Protein AF-A0A3E2CPG0-F1 (afdb_monomer_lite)

pLDDT: mean 91.98, std 9.31, range [43.34, 98.94]

Sequence (334 aa):
YSYQLMQSFKGSLMKASKPLNKVQDGMVKSDKAAIFVTNWDTERGNSVLTYKDGRRYALANAFMLAWPYGTPNVYSGYKFDKNDDGAPGATETSVPEVTCGANSKWQCTQRWTSIRGMIGFYNAVQGAKVTNWQDDGDNNIAFSREKKGFLAINNSLDEKEVSYKTDLPDGEYCNVYAAGDCSKTVKVEKGEVRTKIGAREAVALHVNATKANPPAGSAADASDPQYGEEKPDAGMPEDPTTTIYFKPDEKFNGKKVYVHYGIGSSWTQAPGDEMQKACDSWYKKTIRTNDKVYEAVFNDGKGYWYHEGDNNNFKIPAHTDSYVAQDHKGSVGV

Structure (mmCIF, N/CA/C/O backbone):
data_AF-A0A3E2CPG0-F1
#
_entry.id   AF-A0A3E2CPG0-F1
#
loop_
_atom_site.group_PDB
_atom_site.id
_atom_site.type_symbol
_atom_site.label_atom_id
_atom_site.label_alt_id
_atom_site.label_comp_id
_atom_site.label_asym_id
_atom_site.label_entity_id
_atom_site.label_seq_id
_atom_site.pdbx_PDB_ins_code
_atom_site.Cartn_x
_atom_site.Cartn_y
_atom_site.Cartn_z
_atom_site.occupancy
_atom_site.B_iso_or_equiv
_atom_site.auth_seq_id
_atom_site.auth_comp_id
_atom_site.auth_asym_id
_atom_site.auth_atom_id
_atom_site.pdbx_PDB_model_num
ATOM 1 N N . TYR A 1 1 ? -12.267 4.941 -11.682 1.00 94.00 1 TYR A N 1
ATOM 2 C CA . TYR A 1 1 ? -11.649 4.512 -10.414 1.00 94.00 1 TYR A CA 1
ATOM 3 C C . TYR A 1 1 ? -10.429 3.627 -10.667 1.00 94.00 1 TYR A C 1
ATOM 5 O O . TYR A 1 1 ? -9.323 4.080 -10.419 1.00 94.00 1 TYR A O 1
ATOM 13 N N . SER A 1 2 ? -10.588 2.444 -11.265 1.00 95.94 2 SER A N 1
ATOM 14 C CA . SER A 1 2 ? -9.525 1.438 -11.478 1.00 95.94 2 SER A CA 1
ATOM 15 C C . SER A 1 2 ? -8.297 1.948 -12.240 1.00 95.94 2 SER A C 1
ATOM 17 O O . SER A 1 2 ? -7.173 1.747 -11.795 1.00 95.94 2 SER A O 1
ATOM 19 N N . TYR A 1 3 ? -8.503 2.697 -13.329 1.00 91.56 3 TYR A N 1
ATOM 20 C CA . TYR A 1 3 ? -7.411 3.343 -14.069 1.00 91.56 3 TYR A CA 1
ATOM 21 C C . TYR A 1 3 ? -6.586 4.296 -13.190 1.00 91.56 3 TYR A C 1
ATOM 23 O O . TYR A 1 3 ? -5.366 4.326 -13.284 1.00 91.56 3 TYR A O 1
ATOM 31 N N . GLN A 1 4 ? -7.238 5.052 -12.299 1.00 92.69 4 GLN A N 1
ATOM 32 C CA . GLN A 1 4 ? -6.540 5.964 -11.389 1.00 92.69 4 GLN A CA 1
ATOM 33 C C . GLN A 1 4 ? -5.724 5.188 -10.353 1.00 92.69 4 GLN A C 1
ATOM 35 O O . GLN A 1 4 ? -4.578 5.543 -10.113 1.00 92.69 4 GLN A O 1
ATOM 40 N N . LEU A 1 5 ? -6.258 4.082 -9.817 1.00 96.06 5 LEU A N 1
ATOM 41 C CA . LEU A 1 5 ? -5.469 3.195 -8.957 1.00 96.06 5 LEU A CA 1
ATOM 42 C C . LEU A 1 5 ? -4.240 2.654 -9.692 1.00 96.06 5 LEU A C 1
ATOM 44 O O . LEU A 1 5 ? -3.145 2.687 -9.143 1.00 96.06 5 LEU A O 1
ATOM 48 N N . MET A 1 6 ? -4.390 2.212 -10.942 1.00 92.06 6 MET A N 1
ATOM 49 C CA . MET A 1 6 ? -3.245 1.770 -11.738 1.00 92.06 6 MET A CA 1
ATOM 50 C C . MET A 1 6 ? -2.188 2.867 -11.872 1.00 92.06 6 MET A C 1
ATOM 52 O O . MET A 1 6 ? -1.023 2.602 -11.602 1.00 92.06 6 MET A O 1
ATOM 56 N N . GLN A 1 7 ? -2.583 4.089 -12.232 1.00 88.31 7 GLN A N 1
ATOM 57 C CA . GLN A 1 7 ? -1.655 5.218 -12.354 1.00 88.31 7 GLN A CA 1
ATOM 58 C C . GLN A 1 7 ? -0.944 5.533 -11.028 1.00 88.31 7 GLN A C 1
ATOM 60 O O . GLN A 1 7 ? 0.263 5.750 -11.023 1.00 88.31 7 GLN A O 1
ATOM 65 N N . SER A 1 8 ? -1.662 5.518 -9.901 1.00 92.31 8 SER A N 1
ATOM 66 C CA . SER A 1 8 ? -1.073 5.775 -8.583 1.00 92.31 8 SER A CA 1
ATOM 67 C C . SER A 1 8 ? -0.083 4.687 -8.164 1.00 92.31 8 SER A C 1
ATOM 69 O O . SER A 1 8 ? 1.044 4.994 -7.793 1.00 92.31 8 SER A O 1
ATOM 71 N N . PHE A 1 9 ? -0.465 3.411 -8.247 1.00 93.19 9 PHE A N 1
ATOM 72 C CA . PHE A 1 9 ? 0.379 2.311 -7.767 1.00 93.19 9 PHE A CA 1
ATOM 73 C C . PHE A 1 9 ? 1.524 1.961 -8.731 1.00 93.19 9 PHE A C 1
ATOM 75 O O . PHE A 1 9 ? 2.561 1.479 -8.278 1.00 93.19 9 PHE A O 1
ATOM 82 N N . LYS A 1 10 ? 1.382 2.232 -10.039 1.00 86.62 10 LYS A N 1
ATOM 83 C CA . LYS A 1 10 ? 2.488 2.189 -11.020 1.00 86.62 10 LYS A CA 1
ATOM 84 C C . LYS A 1 10 ? 3.289 3.490 -11.097 1.00 86.62 10 LYS A C 1
ATOM 86 O O . LYS A 1 10 ? 4.162 3.602 -11.943 1.00 86.62 10 LYS A O 1
ATOM 91 N N . GLY A 1 11 ? 2.977 4.474 -10.267 1.00 84.19 11 GLY A N 1
ATOM 92 C CA . GLY A 1 11 ? 3.629 5.775 -10.257 1.00 84.19 11 GLY A CA 1
ATOM 93 C C . GLY A 1 11 ? 3.879 6.209 -8.822 1.00 84.19 11 GLY A C 1
ATOM 94 O O . GLY A 1 11 ? 4.594 5.563 -8.060 1.00 84.19 11 GLY A O 1
ATOM 95 N N . SER A 1 12 ? 3.236 7.306 -8.458 1.00 87.56 12 SER A N 1
ATOM 96 C CA . SER A 1 12 ? 3.254 7.840 -7.106 1.00 87.56 12 SER A CA 1
ATOM 97 C C . SER A 1 12 ? 1.836 7.888 -6.558 1.00 87.56 12 SER A C 1
ATOM 99 O O . SER A 1 12 ? 0.920 8.372 -7.237 1.00 87.56 12 SER A O 1
ATOM 101 N N . LEU A 1 13 ? 1.653 7.464 -5.305 1.00 91.81 13 LEU A N 1
ATOM 102 C CA . LEU A 1 13 ? 0.356 7.580 -4.635 1.00 91.81 13 LEU A CA 1
ATOM 103 C C . LEU A 1 13 ? -0.072 9.048 -4.482 1.00 91.81 13 LEU A C 1
ATOM 105 O O . LEU A 1 13 ? -1.271 9.331 -4.477 1.00 91.81 13 LEU A O 1
ATOM 109 N N . MET A 1 14 ? 0.881 9.984 -4.418 1.00 90.19 14 MET A N 1
ATOM 110 C CA . MET A 1 14 ? 0.602 11.406 -4.182 1.00 90.19 14 MET A CA 1
ATOM 111 C C . MET A 1 14 ? 0.898 12.331 -5.365 1.00 90.19 14 MET A C 1
ATOM 113 O O . MET A 1 14 ? 0.263 13.380 -5.462 1.00 90.19 14 MET A O 1
ATOM 117 N N . LYS A 1 15 ? 1.803 11.959 -6.281 1.00 76.81 15 LYS A N 1
ATOM 118 C CA . LYS A 1 15 ? 2.170 12.793 -7.447 1.00 76.81 15 LYS A CA 1
ATOM 119 C C . LYS A 1 15 ? 1.471 12.411 -8.750 1.00 76.81 15 LYS A C 1
ATOM 121 O O . LYS A 1 15 ? 1.659 13.090 -9.758 1.00 76.81 15 LYS A O 1
ATOM 126 N N . ALA A 1 16 ? 0.677 11.339 -8.768 1.00 73.25 16 ALA A N 1
ATOM 127 C CA . ALA A 1 16 ? -0.176 11.056 -9.917 1.00 73.25 16 ALA A CA 1
ATOM 128 C C . ALA A 1 16 ? -1.079 12.264 -10.230 1.00 73.25 16 ALA A C 1
ATOM 130 O O . ALA A 1 16 ? -1.373 13.078 -9.354 1.00 73.25 16 ALA A O 1
ATOM 131 N N . SER A 1 17 ? -1.582 12.346 -11.471 1.00 72.38 17 SER A N 1
ATOM 132 C CA . SER A 1 17 ? -2.507 13.415 -11.909 1.00 72.38 17 SER A CA 1
ATOM 133 C C . SER A 1 17 ? -3.670 13.671 -10.937 1.00 72.38 17 SER A C 1
ATOM 135 O O . SER A 1 17 ? -4.220 14.772 -10.881 1.00 72.38 17 SER A O 1
ATOM 137 N N . LYS A 1 18 ? -4.022 12.653 -10.147 1.00 82.25 18 LYS A N 1
ATOM 138 C CA . LYS A 1 18 ? -4.909 12.732 -9.000 1.00 82.25 18 LYS A CA 1
ATOM 139 C C . LYS A 1 18 ? -4.261 11.995 -7.817 1.00 82.25 18 LYS A C 1
ATOM 141 O O . LYS A 1 18 ? -4.011 10.796 -7.948 1.00 82.25 18 LYS A O 1
ATOM 146 N N . PRO A 1 19 ? -4.006 12.665 -6.678 1.00 89.62 19 PRO A N 1
ATOM 147 C CA . PRO A 1 19 ? -3.487 11.994 -5.491 1.00 89.62 19 PRO A CA 1
ATOM 148 C C . PRO A 1 19 ? -4.516 10.998 -4.952 1.00 89.62 19 PRO A C 1
ATOM 150 O O . PRO A 1 19 ? -5.729 11.178 -5.111 1.00 89.62 19 PRO A O 1
ATOM 153 N N . LEU A 1 20 ? -4.038 9.947 -4.290 1.00 94.81 20 LEU A N 1
ATOM 154 C CA . LEU A 1 20 ? -4.861 8.800 -3.915 1.00 94.81 20 LEU A CA 1
ATOM 155 C C . LEU A 1 20 ? -6.007 9.171 -2.954 1.00 94.81 20 LEU A C 1
ATOM 157 O O . LEU A 1 20 ? -7.120 8.666 -3.097 1.00 94.81 20 LEU A O 1
ATOM 161 N N . ASN A 1 21 ? -5.796 10.128 -2.045 1.00 95.56 21 ASN A N 1
ATOM 162 C CA . ASN A 1 21 ? -6.848 10.650 -1.156 1.00 95.56 21 ASN A CA 1
ATOM 163 C C . ASN A 1 21 ? -7.949 11.456 -1.867 1.00 95.56 21 ASN A C 1
ATOM 165 O O . ASN A 1 21 ? -8.939 11.833 -1.242 1.00 95.56 21 ASN A O 1
ATOM 169 N N . LYS A 1 22 ? -7.791 11.714 -3.166 1.00 94.75 22 LYS A N 1
ATOM 170 C CA . LYS A 1 22 ? -8.770 12.375 -4.033 1.00 94.75 22 LYS A CA 1
ATOM 171 C C . LYS A 1 22 ? -9.257 11.467 -5.153 1.00 94.75 22 LYS A C 1
ATOM 173 O O . LYS A 1 22 ? -9.901 11.948 -6.080 1.00 94.75 22 LYS A O 1
ATOM 178 N N . VAL A 1 23 ? -8.985 10.157 -5.090 1.00 94.25 23 VAL A N 1
ATOM 179 C CA . VAL A 1 23 ? -9.258 9.196 -6.176 1.00 94.25 23 VAL A CA 1
ATOM 180 C C . VAL A 1 23 ? -10.689 9.274 -6.725 1.00 94.25 23 VAL A C 1
ATOM 182 O O . VAL A 1 23 ? -10.896 9.043 -7.913 1.00 94.25 23 VAL A O 1
ATOM 185 N N . GLN A 1 24 ? -11.665 9.635 -5.888 1.00 93.94 24 GLN A N 1
ATOM 186 C CA . GLN A 1 24 ? -13.093 9.695 -6.216 1.00 93.94 24 GLN A CA 1
ATOM 187 C C . GLN A 1 24 ? -13.576 11.048 -6.763 1.00 93.94 24 GLN A C 1
ATOM 189 O O . GLN A 1 24 ? -14.740 11.168 -7.144 1.00 93.94 24 GLN A O 1
ATOM 194 N N . ASP A 1 25 ? -12.726 12.076 -6.800 1.00 93.69 25 ASP A N 1
ATOM 195 C CA . ASP A 1 25 ? -13.135 13.416 -7.222 1.00 93.69 25 ASP A CA 1
ATOM 196 C C . ASP A 1 25 ? -13.656 13.392 -8.663 1.00 93.69 25 ASP A C 1
ATOM 198 O O . ASP A 1 25 ? -13.017 12.835 -9.562 1.00 93.69 25 ASP A O 1
ATOM 202 N N . GLY A 1 26 ? -14.824 13.992 -8.891 1.00 93.38 26 GLY A N 1
ATOM 203 C CA . GLY A 1 26 ? -15.489 13.996 -10.198 1.00 93.38 26 GLY A CA 1
ATOM 204 C C . GLY A 1 26 ? -16.130 12.662 -10.600 1.00 93.38 26 GLY A C 1
ATOM 205 O O . GLY A 1 26 ? -16.567 12.529 -11.740 1.00 93.38 26 GLY A O 1
ATOM 206 N N . MET A 1 27 ? -16.191 11.673 -9.703 1.00 94.75 27 MET A N 1
ATOM 207 C CA . MET A 1 27 ? -16.927 10.427 -9.930 1.00 94.75 27 MET A CA 1
ATOM 208 C C . MET A 1 27 ? -18.369 10.523 -9.412 1.00 94.75 27 MET A C 1
ATOM 210 O O . MET A 1 27 ? -18.754 11.473 -8.728 1.00 94.75 27 MET A O 1
ATOM 214 N N . VAL A 1 28 ? -19.188 9.522 -9.747 1.00 97.25 28 VAL A N 1
ATOM 215 C CA . VAL A 1 28 ? -20.559 9.410 -9.231 1.00 97.25 28 VAL A CA 1
ATOM 216 C C . VAL A 1 28 ? -20.571 9.310 -7.702 1.00 97.25 28 VAL A C 1
ATOM 218 O O . VAL A 1 28 ? -19.577 8.924 -7.079 1.00 97.25 28 VAL A O 1
ATOM 221 N N . LYS A 1 29 ? -21.713 9.648 -7.093 1.00 97.50 29 LYS A N 1
ATOM 222 C CA . LYS A 1 29 ? -21.896 9.552 -5.639 1.00 97.50 29 LYS A CA 1
ATOM 223 C C . LYS A 1 29 ? -21.606 8.132 -5.142 1.00 97.50 29 LYS A C 1
ATOM 225 O O . LYS A 1 29 ? -21.887 7.158 -5.835 1.00 97.50 29 LYS A O 1
ATOM 230 N N . SER A 1 30 ? -21.053 8.046 -3.933 1.00 96.62 30 SER A N 1
ATOM 231 C CA . SER A 1 30 ? -20.583 6.795 -3.324 1.00 96.62 30 SER A CA 1
ATOM 232 C C . SER A 1 30 ? -21.664 5.705 -3.281 1.00 96.62 30 SER A C 1
ATOM 234 O O . SER A 1 30 ? -21.411 4.573 -3.665 1.00 96.62 30 SER A O 1
ATOM 236 N N . ASP A 1 31 ? -22.899 6.062 -2.930 1.00 96.75 31 ASP A N 1
ATOM 237 C CA . ASP A 1 31 ? -24.068 5.169 -2.871 1.00 96.75 31 ASP A CA 1
ATOM 238 C C . ASP A 1 31 ? -24.522 4.618 -4.237 1.00 96.75 31 ASP A C 1
ATOM 240 O O . ASP A 1 31 ? -25.378 3.740 -4.301 1.00 96.75 31 ASP A O 1
ATOM 244 N N . LYS A 1 32 ? -23.952 5.129 -5.333 1.00 97.75 32 LYS A N 1
ATOM 245 C CA . LYS A 1 32 ? -24.219 4.701 -6.714 1.00 97.75 32 LYS A CA 1
ATOM 246 C C . LYS A 1 32 ? -22.987 4.122 -7.409 1.00 97.75 32 LYS A C 1
ATOM 248 O O . LYS A 1 32 ? -23.053 3.816 -8.598 1.00 97.75 32 LYS A O 1
ATOM 253 N N . ALA A 1 33 ? -21.856 4.028 -6.714 1.00 97.69 33 ALA A N 1
ATOM 254 C CA . ALA A 1 33 ? -20.599 3.578 -7.291 1.00 97.69 33 ALA A CA 1
ATOM 255 C C . ALA A 1 33 ? -20.362 2.098 -6.974 1.00 97.69 33 ALA A C 1
ATOM 257 O O . ALA A 1 33 ? -20.272 1.724 -5.811 1.00 97.69 33 ALA A O 1
ATOM 258 N N . ALA A 1 34 ? -20.172 1.271 -8.001 1.00 97.38 34 ALA A N 1
ATOM 259 C CA . ALA A 1 34 ? -19.529 -0.033 -7.865 1.00 97.38 34 ALA A CA 1
ATOM 260 C C . ALA A 1 34 ? -18.066 0.119 -8.290 1.00 97.38 34 ALA A C 1
ATOM 262 O O . ALA A 1 34 ? -17.786 0.573 -9.402 1.00 97.38 34 ALA A O 1
ATOM 263 N N . ILE A 1 35 ? -17.133 -0.206 -7.399 1.00 98.00 35 ILE A N 1
ATOM 264 C CA . ILE A 1 35 ? -15.700 -0.024 -7.645 1.00 98.00 35 ILE A CA 1
ATOM 265 C C . ILE A 1 35 ? -14.972 -1.359 -7.651 1.00 98.00 35 ILE A C 1
ATOM 267 O O . ILE A 1 35 ? -15.416 -2.328 -7.041 1.00 98.00 35 ILE A O 1
ATOM 271 N N . PHE A 1 36 ? -13.858 -1.402 -8.368 1.00 98.12 36 PHE A N 1
ATOM 272 C CA . PHE A 1 36 ? -13.011 -2.577 -8.513 1.00 98.12 36 PHE A CA 1
ATOM 273 C C . PHE A 1 36 ? -11.584 -2.138 -8.847 1.00 98.12 36 PHE A C 1
ATOM 275 O O . PHE A 1 36 ? -11.378 -1.063 -9.422 1.00 98.12 36 PHE A O 1
ATOM 282 N N . VAL A 1 37 ? -10.596 -2.972 -8.528 1.00 98.19 37 VAL A N 1
ATOM 283 C CA . VAL A 1 37 ? -9.227 -2.811 -9.050 1.00 98.19 37 VAL A CA 1
ATOM 284 C C . VAL A 1 37 ? -9.137 -3.372 -10.467 1.00 98.19 37 VAL A C 1
ATOM 286 O O . VAL A 1 37 ? -8.570 -2.729 -11.342 1.00 98.19 37 VAL A O 1
ATOM 289 N N . THR A 1 38 ? -9.758 -4.529 -10.691 1.00 96.75 38 THR A N 1
ATOM 290 C CA . THR A 1 38 ? -9.859 -5.220 -11.981 1.00 96.75 38 THR A CA 1
ATOM 291 C C . THR A 1 38 ? -11.209 -5.931 -12.079 1.00 96.75 38 THR A C 1
ATOM 293 O O . THR A 1 38 ? -11.859 -6.147 -11.054 1.00 96.75 38 THR A O 1
ATOM 296 N N . ASN A 1 39 ? -11.647 -6.281 -13.286 1.00 95.00 39 ASN A N 1
ATOM 297 C CA . ASN A 1 39 ? -12.863 -7.065 -13.516 1.00 95.00 39 ASN A CA 1
ATOM 298 C C . ASN A 1 39 ? -12.716 -7.968 -14.754 1.00 95.00 39 ASN A C 1
ATOM 300 O O . ASN A 1 39 ? -11.693 -7.935 -15.438 1.00 95.00 39 ASN A O 1
ATOM 304 N N . TRP A 1 40 ? -13.764 -8.739 -15.056 1.00 91.69 40 TRP A N 1
ATOM 305 C CA . TRP A 1 40 ? -13.791 -9.689 -16.174 1.00 91.69 40 TRP A CA 1
ATOM 306 C C . TRP A 1 40 ? -13.533 -9.047 -17.548 1.00 91.69 40 TRP A C 1
ATOM 308 O O . TRP A 1 40 ? -12.950 -9.697 -18.409 1.00 91.69 40 TRP A O 1
ATOM 318 N N . ASP A 1 41 ? -13.900 -7.778 -17.746 1.00 90.44 41 ASP A N 1
ATOM 319 C CA . ASP A 1 41 ? -13.698 -7.065 -19.017 1.00 90.44 41 ASP A CA 1
ATOM 320 C C . ASP A 1 41 ? -12.295 -6.449 -19.147 1.00 90.44 41 ASP A C 1
ATOM 322 O O . ASP A 1 41 ? -11.788 -6.257 -20.251 1.00 90.44 41 ASP A O 1
ATOM 326 N N . THR A 1 42 ? -11.664 -6.088 -18.024 1.00 90.19 42 THR A N 1
ATOM 327 C CA . THR A 1 42 ? -10.437 -5.268 -18.017 1.00 90.19 42 THR A CA 1
ATOM 328 C C . THR A 1 42 ? -9.168 -6.048 -17.713 1.00 90.19 42 THR A C 1
ATOM 330 O O . THR A 1 42 ? -8.085 -5.591 -18.075 1.00 90.19 42 THR A O 1
ATOM 333 N N . GLU A 1 43 ? -9.274 -7.235 -17.114 1.00 91.00 43 GLU A N 1
ATOM 334 C CA . GLU A 1 43 ? -8.121 -8.046 -16.709 1.00 91.00 43 GLU A CA 1
ATOM 335 C C . GLU A 1 43 ? -7.200 -8.428 -17.885 1.00 91.00 43 GLU A C 1
ATOM 337 O O . GLU A 1 43 ? -5.995 -8.604 -17.710 1.00 91.00 43 GLU A O 1
ATOM 342 N N . ARG A 1 44 ? -7.753 -8.538 -19.097 1.00 86.00 44 ARG A N 1
ATOM 343 C CA . ARG A 1 44 ? -7.011 -8.848 -20.332 1.00 86.00 44 ARG A CA 1
ATOM 344 C C . ARG A 1 44 ? -6.337 -7.624 -20.970 1.00 86.00 44 ARG A C 1
ATOM 346 O O . ARG A 1 44 ? -5.555 -7.780 -21.907 1.00 86.00 44 ARG A O 1
ATOM 353 N N . GLY A 1 45 ? -6.671 -6.419 -20.510 1.00 82.62 45 GLY A N 1
ATOM 354 C CA . GLY A 1 45 ? -6.161 -5.158 -21.039 1.00 82.62 45 GLY A CA 1
ATOM 355 C C . GLY A 1 45 ? -4.904 -4.659 -20.323 1.00 82.62 45 GLY A C 1
ATOM 356 O O . GLY A 1 45 ? -4.282 -5.356 -19.530 1.00 82.62 45 GLY A O 1
ATOM 357 N N . ASN A 1 46 ? -4.538 -3.407 -20.600 1.00 78.88 46 ASN A N 1
ATOM 358 C CA . ASN A 1 46 ? -3.401 -2.707 -19.988 1.00 78.88 46 ASN A CA 1
ATOM 359 C C . ASN A 1 46 ? -3.817 -1.440 -19.214 1.00 78.88 46 ASN A C 1
ATOM 361 O O . ASN A 1 46 ? -2.971 -0.620 -18.867 1.00 78.88 46 ASN A O 1
ATOM 365 N N . SER A 1 47 ? -5.118 -1.255 -18.982 1.00 84.12 47 SER A N 1
ATOM 366 C CA . SER A 1 47 ? -5.705 -0.033 -18.418 1.00 84.12 47 SER A CA 1
ATOM 367 C C . SER A 1 47 ? -6.008 -0.121 -16.918 1.00 84.12 47 SER A C 1
ATOM 369 O O . SER A 1 47 ? -6.484 0.849 -16.324 1.00 84.12 47 SER A O 1
ATOM 371 N N . VAL A 1 48 ? -5.745 -1.270 -16.295 1.00 92.25 48 VAL A N 1
ATOM 372 C CA . VAL A 1 48 ? -5.958 -1.526 -14.867 1.00 92.25 48 VAL A CA 1
ATOM 373 C C . VAL A 1 48 ? -4.809 -2.355 -14.294 1.00 92.25 48 VAL A C 1
ATOM 375 O O . VAL A 1 48 ? -4.025 -2.941 -15.038 1.00 92.25 48 VAL A O 1
ATOM 378 N N . LEU A 1 49 ? -4.720 -2.420 -12.964 1.00 93.75 49 LEU A N 1
ATOM 379 C CA . LEU A 1 49 ? -3.885 -3.424 -12.303 1.00 93.75 49 LEU A CA 1
ATOM 380 C C . LEU A 1 49 ? -4.559 -4.790 -12.394 1.00 93.75 49 LEU A C 1
ATOM 382 O O . LEU A 1 49 ? -5.783 -4.895 -12.354 1.00 93.75 49 LEU A O 1
ATOM 386 N N . THR A 1 50 ? -3.752 -5.837 -12.439 1.00 93.12 50 THR A N 1
ATOM 387 C CA . THR A 1 50 ? -4.174 -7.238 -12.477 1.00 93.12 50 THR A CA 1
ATOM 388 C C . THR A 1 50 ? -3.314 -8.053 -11.518 1.00 93.12 50 THR A C 1
ATOM 390 O O . THR A 1 50 ? -2.296 -7.568 -11.023 1.00 93.12 50 THR A O 1
ATOM 393 N N . TYR A 1 51 ? -3.647 -9.327 -11.300 1.00 91.56 51 TYR A N 1
ATOM 394 C CA . TYR A 1 51 ? -2.803 -10.222 -10.499 1.00 91.56 51 TYR A CA 1
ATOM 395 C C . TYR A 1 51 ? -1.347 -10.314 -11.008 1.00 91.56 51 TYR A C 1
ATOM 397 O O . TYR A 1 51 ? -0.454 -10.669 -10.239 1.00 91.56 51 TYR A O 1
ATOM 405 N N . LYS A 1 52 ? -1.094 -9.985 -12.287 1.00 89.00 52 LYS A N 1
ATOM 406 C CA . LYS A 1 52 ? 0.249 -9.957 -12.889 1.00 89.00 52 LYS A CA 1
ATOM 407 C C . LYS A 1 52 ? 1.108 -8.793 -12.381 1.00 89.00 52 LYS A C 1
ATOM 409 O O . LYS A 1 52 ? 2.326 -8.868 -12.480 1.00 89.00 52 LYS A O 1
ATOM 414 N N . ASP A 1 53 ? 0.506 -7.757 -11.794 1.00 90.19 53 ASP A N 1
ATOM 415 C CA . ASP A 1 53 ? 1.219 -6.613 -11.205 1.00 90.19 53 ASP A CA 1
ATOM 416 C C . ASP A 1 53 ? 1.715 -6.880 -9.766 1.00 90.19 53 ASP A C 1
ATOM 418 O O . ASP A 1 53 ? 2.236 -5.978 -9.100 1.00 90.19 53 ASP A O 1
ATOM 422 N N . GLY A 1 54 ? 1.568 -8.117 -9.277 1.00 91.81 54 GLY A N 1
ATOM 423 C CA . GLY A 1 54 ? 2.152 -8.581 -8.021 1.00 91.81 54 GLY A CA 1
ATOM 424 C C . GLY A 1 54 ? 1.611 -7.842 -6.797 1.00 91.81 54 GLY A C 1
ATOM 425 O O . GLY A 1 54 ? 0.410 -7.583 -6.686 1.00 91.81 54 GLY A O 1
ATOM 426 N N . ARG A 1 55 ? 2.503 -7.476 -5.869 1.00 94.56 55 ARG A N 1
ATOM 427 C CA . ARG A 1 55 ? 2.129 -6.830 -4.601 1.00 94.56 55 ARG A CA 1
ATOM 428 C C . ARG A 1 55 ? 1.321 -5.549 -4.774 1.00 94.56 55 ARG A C 1
ATOM 430 O O . ARG A 1 55 ? 0.431 -5.284 -3.975 1.00 94.56 55 ARG A O 1
ATOM 437 N N . ARG A 1 56 ? 1.535 -4.787 -5.849 1.00 93.88 56 ARG A N 1
ATOM 438 C CA . ARG A 1 56 ? 0.751 -3.569 -6.124 1.00 93.88 56 ARG A CA 1
ATOM 439 C C . ARG A 1 56 ? -0.728 -3.850 -6.327 1.00 93.88 56 ARG A C 1
ATOM 441 O O . ARG A 1 56 ? -1.559 -3.058 -5.896 1.00 93.88 56 ARG A O 1
ATOM 448 N N . TYR A 1 57 ? -1.070 -4.983 -6.935 1.00 96.12 57 TYR A N 1
ATOM 449 C CA . TYR A 1 57 ? -2.463 -5.399 -7.055 1.00 96.12 57 TYR A CA 1
ATOM 450 C C . TYR A 1 57 ? -3.078 -5.699 -5.681 1.00 96.12 57 TYR A C 1
ATOM 452 O O . TYR A 1 57 ? -4.214 -5.297 -5.417 1.00 96.12 57 TYR A O 1
ATOM 460 N N . ALA A 1 58 ? -2.320 -6.322 -4.773 1.00 97.31 58 ALA A N 1
ATOM 461 C CA . ALA A 1 58 ? -2.755 -6.529 -3.393 1.00 97.31 58 ALA A CA 1
ATOM 462 C C . ALA A 1 58 ? -2.907 -5.203 -2.626 1.00 97.31 58 ALA A C 1
ATOM 464 O O . ALA A 1 58 ? -3.942 -4.986 -1.995 1.00 97.31 58 ALA A O 1
ATOM 465 N N . LEU A 1 59 ? -1.946 -4.280 -2.746 1.00 98.38 59 LEU A N 1
ATOM 466 C CA . LEU A 1 59 ? -2.013 -2.955 -2.119 1.00 98.38 59 LEU A CA 1
ATOM 467 C C . LEU A 1 59 ? -3.180 -2.110 -2.644 1.00 98.38 59 LEU A C 1
ATOM 469 O O . LEU A 1 59 ? -3.878 -1.467 -1.861 1.00 98.38 59 LEU A O 1
ATOM 473 N N . ALA A 1 60 ? -3.439 -2.138 -3.952 1.00 98.44 60 ALA A N 1
ATOM 474 C CA . ALA A 1 60 ? -4.566 -1.430 -4.549 1.00 98.44 60 ALA A CA 1
ATOM 475 C C . ALA A 1 60 ? -5.911 -1.972 -4.050 1.00 98.44 60 ALA A C 1
ATOM 477 O O . ALA A 1 60 ? -6.819 -1.191 -3.759 1.00 98.44 60 ALA A O 1
ATOM 478 N N . ASN A 1 61 ? -6.036 -3.296 -3.894 1.00 98.69 61 ASN A N 1
ATOM 479 C CA . ASN A 1 61 ? -7.229 -3.894 -3.295 1.00 98.69 61 ASN A CA 1
ATOM 480 C C . ASN A 1 61 ? -7.341 -3.556 -1.802 1.00 98.69 61 ASN A C 1
ATOM 482 O O . ASN A 1 61 ? -8.439 -3.257 -1.337 1.00 98.69 61 ASN A O 1
ATOM 486 N N . ALA A 1 62 ? -6.229 -3.536 -1.061 1.00 98.81 62 ALA A N 1
ATOM 487 C CA . ALA A 1 62 ? -6.221 -3.107 0.334 1.00 98.81 62 ALA A CA 1
ATOM 488 C C . ALA A 1 62 ? -6.702 -1.657 0.476 1.00 98.81 62 ALA A C 1
ATOM 490 O O . ALA A 1 62 ? -7.589 -1.378 1.281 1.00 98.81 62 ALA A O 1
ATOM 491 N N . PHE A 1 63 ? -6.201 -0.744 -0.361 1.00 98.81 63 PHE A N 1
ATOM 492 C CA . PHE A 1 63 ? -6.683 0.633 -0.390 1.00 98.81 63 PHE A CA 1
ATOM 493 C C . PHE A 1 63 ? -8.174 0.709 -0.743 1.00 98.81 63 PHE A C 1
ATOM 495 O O . PHE A 1 63 ? -8.929 1.364 -0.029 1.00 98.81 63 PHE A O 1
ATOM 502 N N . MET A 1 64 ? -8.621 0.002 -1.787 1.00 98.69 64 MET A N 1
ATOM 503 C CA . MET A 1 64 ? -10.033 -0.042 -2.185 1.00 98.69 64 MET A CA 1
ATOM 504 C C . MET A 1 64 ? -10.950 -0.502 -1.041 1.00 98.69 64 MET A C 1
ATOM 506 O O . MET A 1 64 ? -12.012 0.076 -0.835 1.00 98.69 64 MET A O 1
ATOM 510 N N . LEU A 1 65 ? -10.531 -1.514 -0.278 1.00 98.81 65 LEU A N 1
ATOM 511 C CA . LEU A 1 65 ? -11.273 -2.057 0.866 1.00 98.81 65 LEU A CA 1
ATOM 512 C C . LEU A 1 65 ? -11.176 -1.175 2.123 1.00 98.81 65 LEU A C 1
ATOM 514 O O . LEU A 1 65 ? -12.004 -1.282 3.024 1.00 98.81 65 LEU A O 1
ATOM 518 N N . ALA A 1 66 ? -10.193 -0.283 2.212 1.00 98.62 66 ALA A N 1
ATOM 519 C CA . ALA A 1 66 ? -10.052 0.634 3.338 1.00 98.62 66 ALA A CA 1
ATOM 520 C C . ALA A 1 66 ? -10.628 2.027 3.078 1.00 98.62 66 ALA A C 1
ATOM 522 O O . ALA A 1 66 ? -10.919 2.746 4.037 1.00 98.62 66 ALA A O 1
ATOM 523 N N . TRP A 1 67 ? -10.794 2.431 1.821 1.00 98.31 67 TRP A N 1
ATOM 524 C CA . TRP A 1 67 ? -11.267 3.760 1.452 1.00 98.31 67 TRP A CA 1
ATOM 525 C C . TRP A 1 67 ? -12.808 3.824 1.439 1.00 98.31 67 TRP A C 1
ATOM 527 O O . TRP A 1 67 ? -13.446 2.945 0.863 1.00 98.31 67 TRP A O 1
ATOM 537 N N . PRO A 1 68 ? -13.455 4.829 2.067 1.00 97.44 68 PRO A N 1
ATOM 538 C CA . PRO A 1 68 ? -14.915 4.887 2.203 1.00 97.44 68 PRO A CA 1
ATOM 539 C C . PRO A 1 68 ? -15.608 5.408 0.931 1.00 97.44 68 PRO A C 1
ATOM 541 O O . PRO A 1 68 ? -16.273 6.446 0.951 1.00 97.44 68 PRO A O 1
ATOM 544 N N . TYR A 1 69 ? -15.461 4.692 -0.181 1.00 97.88 69 TYR A N 1
ATOM 545 C CA . TYR A 1 69 ? -16.081 5.039 -1.458 1.00 97.88 69 TYR A CA 1
ATOM 546 C C . TYR A 1 69 ? -16.655 3.810 -2.147 1.00 97.88 69 TYR A C 1
ATOM 548 O O . TYR A 1 69 ? -15.963 2.810 -2.277 1.00 97.88 69 TYR A O 1
ATOM 556 N N . GLY A 1 70 ? -17.887 3.915 -2.639 1.00 97.50 70 GLY A N 1
ATOM 557 C CA . GLY A 1 70 ? -18.528 2.875 -3.429 1.00 97.50 70 GLY A CA 1
ATOM 558 C C . GLY A 1 70 ? -18.748 1.550 -2.704 1.00 97.50 70 GLY A C 1
ATOM 559 O O . GLY A 1 70 ? -18.446 1.362 -1.524 1.00 97.50 70 GLY A O 1
ATOM 560 N N . THR A 1 71 ? -19.283 0.604 -3.463 1.00 97.81 71 THR A N 1
ATOM 561 C CA . THR A 1 71 ? -19.358 -0.810 -3.115 1.00 97.81 71 THR A CA 1
ATOM 562 C C . THR A 1 71 ? -18.192 -1.535 -3.796 1.00 97.81 71 THR A C 1
ATOM 564 O O . THR A 1 71 ? -18.156 -1.586 -5.032 1.00 97.81 71 THR A O 1
ATOM 567 N N . PRO A 1 72 ? -17.213 -2.058 -3.035 1.00 97.62 72 PRO A N 1
ATOM 568 C CA . PRO A 1 72 ? -16.049 -2.721 -3.604 1.00 97.62 72 PRO A CA 1
ATOM 569 C C . PRO A 1 72 ? -16.391 -4.109 -4.148 1.00 97.62 72 PRO A C 1
ATOM 571 O O . PRO A 1 72 ? -17.129 -4.872 -3.530 1.00 97.62 72 PRO A O 1
ATOM 574 N N . ASN A 1 73 ? -15.791 -4.449 -5.285 1.00 97.69 73 ASN A N 1
ATOM 575 C CA . ASN A 1 73 ? -15.835 -5.769 -5.899 1.00 97.69 73 ASN A CA 1
ATOM 576 C C . ASN A 1 73 ? -14.409 -6.311 -5.989 1.00 97.69 73 ASN A C 1
ATOM 578 O O . ASN A 1 73 ? -13.574 -5.782 -6.727 1.00 97.69 73 ASN A O 1
ATOM 582 N N . VAL A 1 74 ? -14.135 -7.370 -5.227 1.00 97.56 74 VAL A N 1
ATOM 583 C CA . VAL A 1 74 ? -12.892 -8.137 -5.338 1.00 97.56 74 VAL A CA 1
ATOM 584 C C . VAL A 1 74 ? -13.089 -9.169 -6.436 1.00 97.56 74 VAL A C 1
ATOM 586 O O . VAL A 1 74 ? -13.860 -10.116 -6.279 1.00 97.56 74 VAL A O 1
ATOM 589 N N . TYR A 1 75 ? -12.405 -8.978 -7.556 1.00 96.50 75 TYR A N 1
ATOM 590 C CA . TYR A 1 75 ? -12.453 -9.921 -8.661 1.00 96.50 75 TYR A CA 1
ATOM 591 C C . TYR A 1 75 ? -11.474 -11.073 -8.430 1.00 96.50 75 TYR A C 1
ATOM 593 O O . TYR A 1 75 ? -10.323 -10.861 -8.047 1.00 96.50 75 TYR A O 1
ATOM 601 N N . SER A 1 76 ? -11.943 -12.294 -8.681 1.00 93.44 76 SER A N 1
ATOM 602 C CA . SER A 1 76 ? -11.122 -13.499 -8.684 1.00 93.44 76 SER A CA 1
ATOM 603 C C . SER A 1 76 ? -11.384 -14.278 -9.960 1.00 93.44 76 SER A C 1
ATOM 605 O O . SER A 1 76 ? -12.405 -14.955 -10.081 1.00 93.44 76 SER A O 1
ATOM 607 N N . GLY A 1 77 ? -10.436 -14.204 -10.886 1.00 92.88 77 GLY A N 1
ATOM 608 C CA . GLY A 1 77 ? -10.460 -14.961 -12.128 1.00 92.88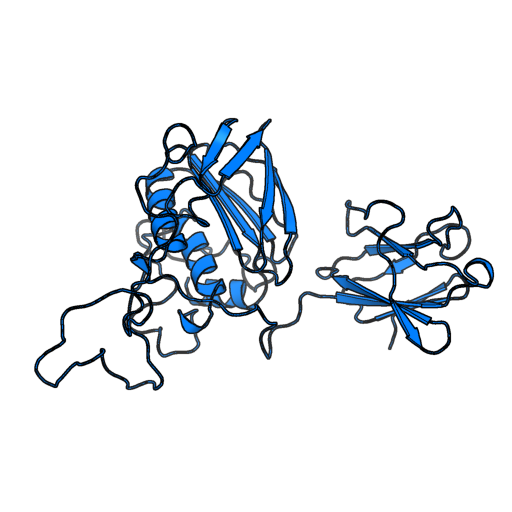 77 GLY A CA 1
ATOM 609 C C . GLY A 1 77 ? -9.557 -16.190 -12.082 1.00 92.88 77 GLY A C 1
ATOM 610 O O . GLY A 1 77 ? -9.384 -16.868 -11.062 1.00 92.88 77 GLY A O 1
ATOM 611 N N . TYR A 1 78 ? -8.936 -16.454 -13.222 1.00 93.50 78 TYR A N 1
ATOM 612 C CA . TYR A 1 78 ? -7.953 -17.507 -13.428 1.00 93.50 78 TYR A CA 1
ATOM 613 C C . TYR A 1 78 ? -6.709 -16.941 -14.109 1.00 93.50 78 TYR A C 1
ATOM 615 O O . TYR A 1 78 ? -6.729 -15.856 -14.683 1.00 93.50 78 TYR A O 1
ATOM 623 N N . LYS A 1 79 ? -5.595 -17.650 -13.979 1.00 91.00 79 LYS A N 1
ATOM 624 C CA . LYS A 1 79 ? -4.318 -17.302 -14.589 1.00 91.00 79 LYS A CA 1
ATOM 625 C C . LYS A 1 79 ? -4.363 -17.659 -16.074 1.00 91.00 79 LYS A C 1
ATOM 627 O O . LYS A 1 79 ? -4.853 -18.727 -16.431 1.00 91.00 79 LYS A O 1
ATOM 632 N N . PHE A 1 80 ? -3.830 -16.774 -16.904 1.00 90.56 80 PHE A N 1
ATOM 633 C CA . PHE A 1 80 ? -3.772 -16.917 -18.356 1.00 90.56 80 PHE A CA 1
ATOM 634 C C . PHE A 1 80 ? -2.440 -16.397 -18.897 1.00 90.56 80 PHE A C 1
ATOM 636 O O . PHE A 1 80 ? -1.882 -15.423 -18.371 1.00 90.56 80 PHE A O 1
ATOM 643 N N . ASP A 1 81 ? -1.979 -16.999 -19.989 1.00 86.75 81 ASP A N 1
ATOM 644 C CA . ASP A 1 81 ? -0.762 -16.597 -20.691 1.00 86.75 81 ASP A CA 1
ATOM 645 C C . ASP A 1 81 ? -1.109 -15.718 -21.896 1.00 86.75 81 ASP A C 1
ATOM 647 O O . ASP A 1 81 ? -0.503 -14.662 -22.093 1.00 86.75 81 ASP A O 1
ATOM 651 N N . LYS A 1 82 ? -2.138 -16.107 -22.659 1.00 85.44 82 LYS A N 1
ATOM 652 C CA . LYS A 1 82 ? -2.632 -15.393 -23.842 1.00 85.44 82 LYS A CA 1
ATOM 653 C C . LYS A 1 82 ? -3.975 -14.727 -23.577 1.00 85.44 82 LYS A C 1
ATOM 655 O O . LYS A 1 82 ? -4.703 -15.087 -22.656 1.00 85.44 82 LYS A O 1
ATOM 660 N N . ASN A 1 83 ? -4.304 -13.748 -24.418 1.00 84.31 83 ASN A N 1
ATOM 661 C CA . ASN A 1 83 ? -5.549 -12.995 -24.289 1.00 84.31 83 ASN A CA 1
ATOM 662 C C . ASN A 1 83 ? -6.788 -13.909 -24.384 1.00 84.31 83 ASN A C 1
ATOM 664 O O . ASN A 1 83 ? -7.705 -13.786 -23.582 1.00 84.31 83 ASN A O 1
ATOM 668 N N . ASP A 1 84 ? -6.754 -14.899 -25.274 1.00 88.75 84 ASP A N 1
ATOM 669 C CA . ASP A 1 84 ? -7.909 -15.760 -25.560 1.00 88.75 84 ASP A CA 1
ATOM 670 C C . ASP A 1 84 ? -7.938 -17.062 -24.742 1.00 88.75 84 ASP A C 1
ATOM 672 O O . ASP A 1 84 ? -8.743 -17.952 -25.019 1.00 88.75 84 ASP A O 1
ATOM 676 N N . ASP A 1 85 ? -7.065 -17.213 -23.739 1.00 90.50 85 ASP A N 1
ATOM 677 C CA . ASP A 1 85 ? -7.080 -18.413 -22.901 1.00 90.50 85 ASP A CA 1
ATOM 678 C C .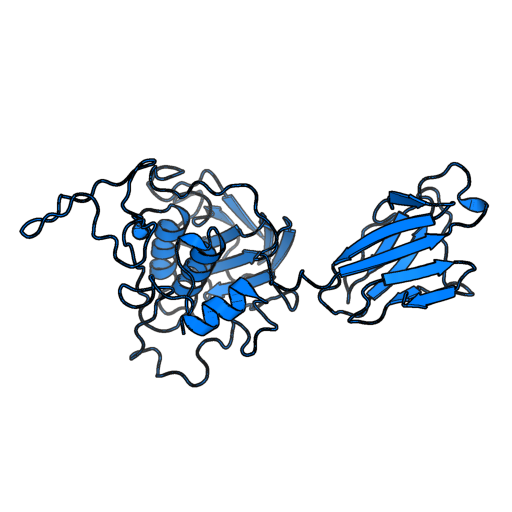 ASP A 1 85 ? -8.393 -18.480 -22.107 1.00 90.50 85 ASP A C 1
ATOM 680 O O . ASP A 1 85 ? -8.751 -17.548 -21.379 1.00 90.50 85 ASP A O 1
ATOM 684 N N . GLY A 1 86 ? -9.098 -19.604 -22.242 1.00 90.31 86 GLY A N 1
ATOM 685 C CA . GLY A 1 86 ? -10.324 -19.894 -21.504 1.00 90.31 86 GLY A CA 1
ATOM 686 C C . GLY A 1 86 ? -10.075 -20.351 -20.065 1.00 90.31 86 GLY A C 1
ATOM 687 O O . GLY A 1 86 ? -8.938 -20.534 -19.620 1.00 90.31 86 GLY A O 1
ATOM 688 N N . ALA A 1 87 ? -11.166 -20.567 -19.328 1.00 93.00 87 ALA A N 1
ATOM 689 C CA . ALA A 1 87 ? -11.096 -21.040 -17.950 1.00 93.00 87 ALA A CA 1
ATOM 690 C C . ALA A 1 87 ? -10.373 -22.405 -17.846 1.00 93.00 87 ALA A C 1
ATOM 692 O O . ALA A 1 87 ? -10.514 -23.253 -18.734 1.00 93.00 87 ALA A O 1
ATOM 693 N N . PRO A 1 88 ? -9.612 -22.660 -16.763 1.00 93.00 88 PRO A N 1
ATOM 694 C CA . PRO A 1 88 ? -8.835 -23.883 -16.608 1.00 93.00 88 PRO A CA 1
ATOM 695 C C . PRO A 1 88 ? -9.679 -25.155 -16.741 1.00 93.00 88 PRO A C 1
ATOM 697 O O . PRO A 1 88 ? -10.564 -25.413 -15.931 1.00 93.00 88 PRO A O 1
ATOM 700 N N . GLY A 1 89 ? -9.361 -25.974 -17.747 1.00 91.88 89 GLY A N 1
ATOM 701 C CA . GLY A 1 89 ? -10.039 -27.251 -17.989 1.00 91.88 89 GLY A CA 1
ATOM 702 C C . GLY A 1 89 ? -11.451 -27.123 -18.567 1.00 91.88 89 GLY A C 1
ATOM 703 O O . GLY A 1 89 ? -12.156 -28.127 -18.635 1.00 91.88 89 GLY A O 1
ATOM 704 N N . ALA A 1 90 ? -11.869 -25.921 -18.974 1.00 93.75 90 ALA A N 1
ATOM 705 C CA . ALA A 1 90 ? -13.142 -25.735 -19.648 1.00 93.75 90 ALA A CA 1
ATOM 706 C C . ALA A 1 90 ? -13.172 -26.454 -21.005 1.00 93.75 90 ALA A C 1
ATOM 708 O O . ALA A 1 90 ? -12.178 -26.504 -21.733 1.00 93.75 90 ALA A O 1
ATOM 709 N N . THR A 1 91 ? -14.342 -26.991 -21.331 1.00 93.56 91 THR A N 1
ATOM 710 C CA . THR A 1 91 ? -14.713 -27.487 -22.658 1.00 93.56 91 THR A CA 1
ATOM 711 C C . THR A 1 91 ? -15.786 -26.569 -23.244 1.00 93.56 91 THR A C 1
ATOM 713 O O . THR A 1 91 ? -16.215 -25.615 -22.596 1.00 93.56 91 THR A O 1
ATOM 716 N N . GLU A 1 92 ? -16.263 -26.871 -24.450 1.00 91.56 92 GLU A N 1
ATOM 717 C CA . GLU A 1 92 ? -17.395 -26.158 -25.055 1.00 91.56 92 GLU A CA 1
ATOM 718 C C . GLU A 1 92 ? -18.669 -26.216 -24.190 1.00 91.56 92 GLU A C 1
ATOM 720 O O . GLU A 1 92 ? -19.455 -25.273 -24.180 1.00 91.56 92 GLU A O 1
ATOM 725 N N . THR A 1 93 ? -18.867 -27.297 -23.427 1.00 95.38 93 THR A N 1
ATOM 726 C CA . THR A 1 93 ? -20.126 -27.560 -22.711 1.00 95.38 93 THR A CA 1
ATOM 727 C C . THR A 1 93 ? -19.992 -27.596 -21.191 1.00 95.38 93 THR A C 1
ATOM 729 O O . THR A 1 93 ? -20.988 -27.811 -20.502 1.00 95.38 93 THR A O 1
ATOM 732 N N . SER A 1 94 ? -18.788 -27.441 -20.633 1.00 95.06 94 SER A N 1
ATOM 733 C CA . SER A 1 94 ? -18.582 -27.547 -19.183 1.00 95.06 94 SER A CA 1
ATOM 734 C C . SER A 1 94 ? -17.388 -26.747 -18.682 1.00 95.06 94 SER A C 1
ATOM 736 O O . SER A 1 94 ? -16.320 -26.774 -19.292 1.00 95.06 94 SER A O 1
ATOM 738 N N . VAL A 1 95 ? -17.521 -26.166 -17.491 1.00 91.94 95 VAL A N 1
ATOM 739 C CA . VAL A 1 95 ? -16.402 -25.613 -16.718 1.00 91.94 95 VAL A CA 1
ATOM 740 C C . VAL A 1 95 ? -16.228 -26.463 -15.455 1.00 91.94 95 VAL A C 1
ATOM 742 O O . VAL A 1 95 ? -17.208 -26.644 -14.733 1.00 91.94 95 VAL A O 1
ATOM 745 N N . PRO A 1 96 ? -15.031 -27.015 -15.185 1.00 92.56 96 PRO A N 1
ATOM 746 C CA . PRO A 1 96 ? -14.782 -27.783 -13.969 1.00 92.56 96 PRO A CA 1
ATOM 747 C C . PRO A 1 96 ? -14.919 -26.950 -12.691 1.00 92.56 96 PRO A C 1
ATOM 749 O O . PRO A 1 96 ? -14.708 -25.737 -12.697 1.00 92.56 96 PRO A O 1
ATOM 752 N N . GLU A 1 97 ? -15.178 -27.637 -11.578 1.00 92.44 97 GLU A N 1
ATOM 753 C CA . GLU A 1 97 ? -15.208 -27.033 -10.244 1.00 92.44 97 GLU A CA 1
ATOM 754 C C . GLU A 1 97 ? -13.879 -26.355 -9.875 1.00 92.44 97 GLU A C 1
ATOM 756 O O . GLU A 1 97 ? -12.778 -26.853 -10.146 1.00 92.44 97 GLU A O 1
ATOM 761 N N . VAL A 1 98 ? -13.981 -25.205 -9.207 1.00 92.56 98 VAL A N 1
ATOM 762 C CA . VAL A 1 98 ? -12.822 -24.398 -8.814 1.00 92.56 98 VAL A CA 1
ATOM 763 C C . VAL A 1 98 ? -12.085 -25.065 -7.656 1.00 92.56 98 VAL A C 1
ATOM 765 O O . VAL A 1 98 ? -12.627 -25.244 -6.569 1.00 92.56 98 VAL A O 1
ATOM 768 N N . THR A 1 99 ? -10.798 -25.352 -7.854 1.00 91.06 99 THR A N 1
ATOM 769 C CA . THR A 1 99 ? -9.899 -25.804 -6.783 1.00 91.06 99 THR A CA 1
ATOM 770 C C . THR A 1 99 ? -8.842 -24.739 -6.510 1.00 91.06 99 THR A C 1
ATOM 772 O O . THR A 1 99 ? -8.098 -24.363 -7.413 1.00 91.06 99 THR A O 1
ATOM 775 N N . CYS A 1 100 ? -8.753 -24.259 -5.269 1.00 93.31 100 CYS A N 1
ATOM 776 C CA . CYS A 1 100 ? -7.775 -23.256 -4.835 1.00 93.31 100 CYS A CA 1
ATOM 777 C C . CYS A 1 100 ? -6.587 -23.900 -4.106 1.00 93.31 100 CYS A C 1
ATOM 779 O O . CYS A 1 100 ? -6.753 -24.903 -3.415 1.00 93.31 100 CYS A O 1
ATOM 781 N N . GLY A 1 101 ? -5.399 -23.309 -4.236 1.00 91.38 101 GLY A N 1
ATOM 782 C CA . GLY A 1 101 ? -4.166 -23.779 -3.602 1.00 91.38 101 GLY A CA 1
ATOM 783 C C . GLY A 1 101 ? -2.920 -23.316 -4.355 1.00 91.38 101 GLY A C 1
ATOM 784 O O . GLY A 1 101 ? -3.031 -22.636 -5.376 1.00 91.38 101 GLY A O 1
ATOM 785 N N . ALA A 1 102 ? -1.741 -23.730 -3.885 1.00 87.12 102 ALA A N 1
ATOM 786 C CA . ALA A 1 102 ? -0.451 -23.203 -4.351 1.00 87.12 102 ALA A CA 1
ATOM 787 C C . ALA A 1 102 ? -0.246 -23.342 -5.868 1.00 87.12 102 ALA A C 1
ATOM 789 O O . ALA A 1 102 ? 0.222 -22.421 -6.533 1.00 87.12 102 ALA A O 1
ATOM 790 N N . ASN A 1 103 ? -0.685 -24.470 -6.430 1.00 85.88 103 ASN A N 1
ATOM 791 C CA . ASN A 1 103 ? -0.549 -24.780 -7.855 1.00 85.88 103 ASN A CA 1
ATOM 792 C C . ASN A 1 103 ? -1.837 -24.526 -8.647 1.00 85.88 103 ASN A C 1
ATOM 794 O O . ASN A 1 103 ? -1.990 -25.018 -9.766 1.00 85.88 103 ASN A O 1
ATOM 798 N N . SER A 1 104 ? -2.795 -23.791 -8.073 1.00 91.06 104 SER A N 1
ATOM 799 C CA . SER A 1 104 ? -4.048 -23.519 -8.762 1.00 91.06 104 SER A CA 1
ATOM 800 C C . SER A 1 104 ? -3.833 -22.605 -9.968 1.00 91.06 104 SER A C 1
ATOM 802 O O . SER A 1 104 ? -3.109 -21.600 -9.911 1.00 91.06 104 SER A O 1
ATOM 804 N N . LYS A 1 105 ? -4.512 -22.954 -11.066 1.00 91.62 105 LYS A N 1
ATOM 805 C CA . LYS A 1 105 ? -4.709 -22.068 -12.217 1.00 91.62 105 LYS A CA 1
ATOM 806 C C . LYS A 1 105 ? -5.798 -21.028 -11.952 1.00 91.62 105 LYS A C 1
ATOM 808 O O . LYS A 1 105 ? -5.866 -20.045 -12.673 1.00 91.62 105 LYS A O 1
ATOM 813 N N . TRP A 1 106 ? -6.620 -21.204 -10.923 1.00 94.31 106 TRP A N 1
ATOM 814 C CA . TRP A 1 106 ? -7.525 -20.172 -10.432 1.00 94.31 106 TRP A CA 1
ATOM 815 C C . TRP A 1 106 ? -6.761 -19.210 -9.525 1.00 94.31 106 TRP A C 1
ATOM 817 O O . TRP A 1 106 ? -5.861 -19.616 -8.791 1.00 94.31 106 TRP A O 1
ATOM 827 N N . GLN A 1 107 ? -7.087 -17.921 -9.593 1.00 93.56 107 GLN A N 1
ATOM 828 C CA . GLN A 1 107 ? -6.396 -16.916 -8.784 1.00 93.56 107 GLN A CA 1
ATOM 829 C C . GLN A 1 107 ? -6.818 -17.002 -7.319 1.00 93.56 107 GLN A C 1
ATOM 831 O O . GLN A 1 107 ? -5.979 -16.853 -6.436 1.00 93.56 107 GLN A O 1
ATOM 836 N N . CYS A 1 108 ? -8.105 -17.263 -7.069 1.00 95.62 108 CYS A N 1
ATOM 837 C CA . CYS A 1 108 ? -8.696 -17.325 -5.733 1.00 95.62 108 CYS A CA 1
ATOM 838 C C . CYS A 1 108 ? -8.366 -16.084 -4.887 1.00 95.62 108 CYS A C 1
ATOM 840 O O . CYS A 1 108 ? -8.069 -16.195 -3.699 1.00 95.62 108 CYS A O 1
ATOM 842 N N . THR A 1 109 ? -8.408 -14.900 -5.505 1.00 95.56 109 THR A N 1
ATOM 843 C CA . THR A 1 109 ? -7.984 -13.623 -4.912 1.00 95.56 109 THR A CA 1
ATOM 844 C C . THR A 1 109 ? -8.691 -13.313 -3.598 1.00 95.56 109 THR A C 1
ATOM 846 O O . THR A 1 109 ? -8.073 -12.825 -2.661 1.00 95.56 109 THR A O 1
ATOM 849 N N . GLN A 1 110 ? -9.967 -13.675 -3.477 1.00 93.88 110 GLN A N 1
ATOM 850 C CA . GLN A 1 110 ? -10.756 -13.539 -2.252 1.00 93.88 110 GLN A CA 1
ATOM 851 C C . GLN A 1 110 ? -10.220 -14.364 -1.069 1.00 93.88 110 GLN A C 1
ATOM 853 O O . GLN A 1 110 ? -10.580 -14.096 0.076 1.00 93.88 110 GLN A O 1
ATOM 858 N N . ARG A 1 111 ? -9.394 -15.384 -1.333 1.00 95.25 111 ARG A N 1
ATOM 859 C CA . ARG A 1 111 ? -8.771 -16.230 -0.308 1.00 95.25 111 ARG A CA 1
ATOM 860 C C . ARG A 1 111 ? -7.393 -15.752 0.112 1.00 95.25 111 ARG A C 1
ATOM 862 O O . ARG A 1 111 ? -6.942 -16.188 1.168 1.00 95.25 111 ARG A O 1
ATOM 869 N N . TRP A 1 112 ? -6.747 -14.899 -0.687 1.00 96.62 112 TRP A N 1
ATOM 870 C CA . TRP A 1 112 ? -5.418 -14.400 -0.362 1.00 96.62 112 TRP A CA 1
ATOM 871 C C . TRP A 1 112 ? -5.442 -13.760 1.018 1.00 96.62 112 TRP A C 1
ATOM 873 O O . TRP A 1 112 ? -6.347 -12.981 1.315 1.00 96.62 112 TRP A O 1
ATOM 883 N N . THR A 1 113 ? -4.460 -14.071 1.849 1.00 97.19 113 THR A N 1
ATOM 884 C CA . THR A 1 113 ? -4.390 -13.665 3.251 1.00 97.19 113 THR A CA 1
ATOM 885 C C . THR A 1 113 ? -4.601 -12.166 3.411 1.00 97.19 113 THR A C 1
ATOM 887 O O . THR A 1 113 ? -5.479 -11.752 4.169 1.00 97.19 113 THR A O 1
ATOM 890 N N . SER A 1 114 ? -3.890 -11.365 2.615 1.00 97.44 114 SER A N 1
ATOM 891 C CA . SER A 1 114 ? -4.018 -9.909 2.617 1.00 97.44 114 SER A CA 1
ATOM 892 C C . SER A 1 114 ? -5.415 -9.436 2.218 1.00 97.44 114 SER A C 1
ATOM 894 O O . SER A 1 114 ? -5.998 -8.583 2.882 1.00 97.44 114 SER A O 1
ATOM 896 N N . ILE A 1 115 ? -6.004 -10.012 1.170 1.00 98.06 115 ILE A N 1
ATOM 897 C CA . ILE A 1 115 ? -7.330 -9.625 0.674 1.00 98.06 115 ILE A CA 1
ATOM 898 C C . ILE A 1 115 ? -8.429 -10.044 1.650 1.00 98.06 115 ILE A C 1
ATOM 900 O O . ILE A 1 115 ? -9.297 -9.240 1.981 1.00 98.06 115 ILE A O 1
ATOM 904 N N . ARG A 1 116 ? -8.376 -11.277 2.161 1.00 97.12 116 ARG A N 1
ATOM 905 C CA . ARG A 1 116 ? -9.314 -11.805 3.157 1.00 97.12 116 ARG A CA 1
ATOM 906 C C . ARG A 1 116 ? -9.286 -10.972 4.436 1.00 97.12 116 ARG A C 1
ATOM 908 O O . ARG A 1 116 ? -10.345 -10.609 4.949 1.00 97.12 116 ARG A O 1
ATOM 915 N N . GLY A 1 117 ? -8.094 -10.624 4.921 1.00 97.94 117 GLY A N 1
ATOM 916 C CA . GLY A 1 117 ? -7.933 -9.721 6.057 1.00 97.94 117 GLY A CA 1
ATOM 917 C C . GLY A 1 117 ? -8.522 -8.337 5.791 1.00 97.94 117 GLY A C 1
ATOM 918 O O . GLY A 1 117 ? -9.242 -7.800 6.632 1.00 97.94 117 GLY A O 1
ATOM 919 N N . MET A 1 118 ? -8.321 -7.793 4.588 1.00 98.75 118 MET A N 1
ATOM 920 C CA . MET A 1 118 ? -8.892 -6.501 4.199 1.00 98.75 118 MET A CA 1
ATOM 921 C C . MET A 1 118 ? -10.411 -6.529 3.978 1.00 98.75 118 MET A C 1
ATOM 923 O O . MET A 1 118 ? -11.069 -5.515 4.200 1.00 98.75 118 MET A O 1
ATOM 927 N N . ILE A 1 119 ? -11.003 -7.672 3.625 1.00 98.00 119 ILE A N 1
ATOM 928 C CA . ILE A 1 119 ? -12.464 -7.858 3.651 1.00 98.00 119 ILE A CA 1
ATOM 929 C C . ILE A 1 119 ? -12.972 -7.779 5.100 1.00 98.00 119 ILE A C 1
ATOM 931 O O . ILE A 1 119 ? -13.955 -7.089 5.380 1.00 98.00 119 ILE A O 1
ATOM 935 N N . GLY A 1 120 ? -12.273 -8.423 6.042 1.00 97.69 120 GLY A N 1
ATOM 936 C CA . GLY A 1 120 ? -12.545 -8.288 7.477 1.00 97.69 120 GLY A CA 1
ATOM 937 C C . GLY A 1 120 ? -12.430 -6.839 7.962 1.00 97.69 120 GLY A C 1
ATOM 938 O O . GLY A 1 120 ? -13.335 -6.336 8.634 1.00 97.69 120 GLY A O 1
ATOM 939 N N . PHE A 1 121 ? -11.375 -6.139 7.536 1.00 98.69 121 PHE A N 1
ATOM 940 C CA . PHE A 1 121 ? -11.181 -4.713 7.793 1.00 98.69 121 PHE A CA 1
ATOM 941 C C . PHE A 1 121 ? -12.355 -3.883 7.269 1.00 98.69 121 PHE A C 1
ATOM 943 O O . PHE A 1 121 ? -12.943 -3.132 8.045 1.00 98.69 121 PHE A O 1
ATOM 950 N N . TYR A 1 122 ? -12.742 -4.049 5.995 1.00 98.62 122 TYR A N 1
ATOM 951 C CA . TYR A 1 122 ? -13.859 -3.330 5.369 1.00 98.62 122 TYR A CA 1
ATOM 952 C C . TYR A 1 122 ? -15.149 -3.464 6.184 1.00 98.62 122 TYR A C 1
ATOM 954 O O . TYR A 1 122 ? -15.833 -2.465 6.422 1.00 98.62 122 TYR A O 1
ATOM 962 N N . ASN A 1 123 ? -15.451 -4.672 6.666 1.00 98.00 123 ASN A N 1
ATOM 963 C CA . ASN A 1 123 ? -16.616 -4.933 7.512 1.00 98.00 123 ASN A CA 1
ATOM 964 C C . ASN A 1 123 ? -16.510 -4.230 8.875 1.00 98.00 123 ASN A C 1
ATOM 966 O O . ASN A 1 123 ? -17.477 -3.622 9.335 1.00 98.00 123 ASN A O 1
ATOM 970 N N . ALA A 1 124 ? -15.335 -4.265 9.510 1.00 98.38 124 ALA A N 1
ATOM 971 C CA . ALA A 1 124 ? -15.114 -3.649 10.818 1.00 98.38 124 ALA A CA 1
ATOM 972 C C . ALA A 1 124 ? -15.238 -2.114 10.789 1.00 98.38 124 ALA A C 1
ATOM 974 O O . ALA A 1 124 ? -15.697 -1.510 11.760 1.00 98.38 124 ALA A O 1
ATOM 975 N N . VAL A 1 125 ? -14.859 -1.471 9.680 1.00 98.56 125 VAL A N 1
ATOM 976 C CA . VAL A 1 125 ? -14.790 -0.003 9.574 1.00 98.56 125 VAL A CA 1
ATOM 977 C C . VAL A 1 125 ? -16.001 0.644 8.894 1.00 98.56 125 VAL A C 1
ATOM 979 O O . VAL A 1 125 ? -15.973 1.843 8.607 1.00 98.56 125 VAL A O 1
ATOM 982 N N . GLN A 1 126 ? -17.078 -0.102 8.632 1.00 97.00 126 GLN A N 1
ATOM 983 C CA . GLN A 1 126 ? -18.280 0.444 7.990 1.00 97.00 126 GLN A CA 1
ATOM 984 C C . GLN A 1 126 ? -18.784 1.724 8.681 1.00 97.00 126 GLN A C 1
ATOM 986 O O . GLN A 1 126 ? -18.811 1.839 9.915 1.00 97.00 126 GLN A O 1
ATOM 991 N N . GLY A 1 127 ? -19.144 2.712 7.856 1.00 95.94 127 GLY A N 1
ATOM 992 C CA . GLY A 1 127 ? -19.621 4.033 8.280 1.00 95.94 127 GLY A CA 1
ATOM 993 C C . GLY A 1 127 ? -18.566 4.982 8.868 1.00 95.94 127 GLY A C 1
ATOM 994 O O . GLY A 1 127 ? -18.871 6.154 9.056 1.00 95.94 127 GLY A O 1
ATOM 995 N N . ALA A 1 128 ? -17.336 4.533 9.145 1.00 98.19 128 ALA A N 1
ATOM 996 C CA . ALA A 1 128 ? -16.291 5.404 9.688 1.00 98.19 128 ALA A CA 1
ATOM 997 C C . ALA A 1 128 ? -15.715 6.332 8.609 1.00 98.19 128 ALA A C 1
ATOM 999 O O . ALA A 1 128 ? -15.408 5.873 7.504 1.00 98.19 128 ALA A O 1
ATOM 1000 N N . LYS A 1 129 ? -15.500 7.613 8.915 1.00 97.62 129 LYS A N 1
ATOM 1001 C CA . LYS A 1 129 ? -14.820 8.535 7.989 1.00 97.62 129 LYS A CA 1
ATOM 1002 C C . LYS A 1 129 ? -13.302 8.337 8.012 1.00 97.62 129 LYS A C 1
ATOM 1004 O O . LYS A 1 129 ? -12.764 7.712 8.922 1.00 97.62 129 LYS A O 1
ATOM 1009 N N . VAL A 1 130 ? -12.617 8.877 7.008 1.00 98.50 130 VAL A N 1
ATOM 1010 C CA . VAL A 1 130 ? -11.150 8.957 7.016 1.00 98.50 130 VAL A CA 1
ATOM 1011 C C . VAL A 1 130 ? -10.711 10.077 7.956 1.00 98.50 130 VAL A C 1
ATOM 1013 O O . VAL A 1 130 ? -11.232 11.191 7.904 1.00 98.50 130 VAL A O 1
ATOM 1016 N N . THR A 1 131 ? -9.743 9.772 8.808 1.00 98.50 131 THR A N 1
ATOM 1017 C CA . THR A 1 131 ? -9.113 10.674 9.780 1.00 98.50 131 THR A CA 1
ATOM 1018 C C . THR A 1 131 ? -7.598 10.468 9.736 1.00 98.50 131 THR A C 1
ATOM 1020 O O . THR A 1 131 ? -7.118 9.460 9.219 1.00 98.50 131 THR A O 1
ATOM 1023 N N . ASN A 1 132 ? -6.820 11.417 10.267 1.00 97.12 132 ASN A N 1
ATOM 1024 C CA . ASN A 1 132 ? -5.357 11.297 10.387 1.00 97.12 132 ASN A CA 1
ATOM 1025 C C . ASN A 1 132 ? -4.635 10.911 9.078 1.00 97.12 132 ASN A C 1
ATOM 1027 O O . ASN A 1 132 ? -3.709 10.099 9.107 1.00 97.12 132 ASN A O 1
ATOM 1031 N N . TRP A 1 133 ? -5.061 11.467 7.936 1.00 98.12 133 TRP A N 1
ATOM 1032 C CA . TRP A 1 133 ? -4.340 11.285 6.674 1.00 98.12 133 TRP A CA 1
ATOM 1033 C C . TRP A 1 133 ? -2.910 11.824 6.800 1.00 98.12 133 TRP A C 1
ATOM 1035 O O . TRP A 1 133 ? -2.714 12.967 7.218 1.00 98.12 133 TRP A O 1
ATOM 1045 N N . GLN A 1 134 ? -1.933 10.995 6.446 1.00 97.81 134 GLN A N 1
ATOM 1046 C CA . GLN A 1 134 ? -0.502 11.271 6.507 1.00 97.81 134 GLN A CA 1
ATOM 1047 C C . GLN A 1 134 ? 0.175 10.653 5.284 1.00 97.81 134 GLN A C 1
ATOM 1049 O O . GLN A 1 134 ? -0.167 9.542 4.882 1.00 97.81 134 GLN A O 1
ATOM 1054 N N . ASP A 1 135 ? 1.156 11.346 4.719 1.00 94.06 135 ASP A N 1
ATOM 1055 C CA . ASP A 1 135 ? 1.947 10.853 3.596 1.00 94.06 135 ASP A CA 1
ATOM 1056 C C . ASP A 1 135 ? 3.357 11.457 3.594 1.00 94.06 135 ASP A C 1
ATOM 1058 O O . ASP A 1 135 ? 3.640 12.417 4.315 1.00 94.06 135 ASP A O 1
ATOM 1062 N N . ASP A 1 136 ? 4.262 10.874 2.807 1.00 86.00 136 ASP A N 1
ATOM 1063 C CA . ASP A 1 136 ? 5.617 11.396 2.594 1.00 86.00 136 ASP A CA 1
ATOM 1064 C C . ASP A 1 136 ? 5.755 12.273 1.337 1.00 86.00 136 ASP A C 1
ATOM 1066 O O . ASP A 1 136 ? 6.873 12.662 0.973 1.00 86.00 136 ASP A O 1
ATOM 1070 N N . GLY A 1 137 ? 4.636 12.633 0.704 1.00 84.56 137 GLY A N 1
ATOM 1071 C CA . GLY A 1 137 ? 4.572 13.298 -0.594 1.00 84.56 137 GLY A CA 1
ATOM 1072 C C . GLY A 1 137 ? 4.753 12.358 -1.785 1.00 84.56 137 GLY A C 1
ATOM 1073 O O . GLY A 1 137 ? 4.873 12.850 -2.907 1.00 84.56 137 GLY A O 1
ATOM 1074 N N . ASP A 1 138 ? 4.805 11.040 -1.568 1.00 86.56 138 ASP A N 1
ATOM 1075 C CA . ASP A 1 138 ? 5.073 10.080 -2.634 1.00 86.56 138 ASP A CA 1
ATOM 1076 C C . ASP A 1 138 ? 4.392 8.713 -2.417 1.00 86.56 138 ASP A C 1
ATOM 1078 O O . ASP A 1 138 ? 3.183 8.593 -2.618 1.00 86.56 138 ASP A O 1
ATOM 1082 N N . ASN A 1 139 ? 5.153 7.680 -2.041 1.00 92.94 139 ASN A N 1
ATOM 1083 C CA . ASN A 1 139 ? 4.739 6.276 -2.055 1.00 92.94 139 ASN A CA 1
ATOM 1084 C C . ASN A 1 139 ? 4.506 5.678 -0.655 1.00 92.94 139 ASN A C 1
ATOM 1086 O O . ASN A 1 139 ? 4.263 4.478 -0.540 1.00 92.94 139 ASN A O 1
ATOM 1090 N N . ASN A 1 140 ? 4.530 6.492 0.408 1.00 94.31 140 ASN A N 1
ATOM 1091 C CA . ASN A 1 140 ? 4.163 6.053 1.755 1.00 94.31 140 ASN A CA 1
ATOM 1092 C C . ASN A 1 140 ? 3.001 6.870 2.298 1.00 94.31 140 ASN A C 1
ATOM 1094 O O . ASN A 1 140 ? 3.123 8.083 2.470 1.00 94.31 140 ASN A O 1
ATOM 1098 N N . ILE A 1 141 ? 1.905 6.190 2.627 1.00 98.00 141 ILE A N 1
ATOM 1099 C CA . ILE A 1 141 ? 0.686 6.815 3.142 1.00 98.00 141 ILE A CA 1
ATOM 1100 C C . ILE A 1 141 ? 0.169 6.076 4.373 1.00 98.00 141 ILE A C 1
ATOM 1102 O O . ILE A 1 141 ? 0.365 4.869 4.521 1.00 98.00 141 ILE A O 1
ATOM 1106 N N . ALA A 1 142 ? -0.560 6.785 5.225 1.00 98.75 142 ALA A N 1
ATOM 1107 C CA . ALA A 1 142 ? -1.324 6.202 6.313 1.00 98.75 142 ALA A CA 1
ATOM 1108 C C . ALA A 1 142 ? -2.580 7.015 6.607 1.00 98.75 142 ALA A C 1
ATOM 1110 O O . ALA A 1 142 ? -2.609 8.237 6.460 1.00 98.75 142 ALA A O 1
ATOM 1111 N N . PHE A 1 143 ? -3.628 6.335 7.056 1.00 98.88 143 PHE A N 1
ATOM 1112 C CA . PHE A 1 143 ? -4.834 6.983 7.545 1.00 98.88 143 PHE A CA 1
ATOM 1113 C C . PHE A 1 143 ? -5.593 6.086 8.514 1.00 98.88 143 PHE A C 1
ATOM 1115 O O . PHE A 1 143 ? -5.459 4.861 8.534 1.00 98.88 143 PHE A O 1
ATOM 1122 N N . SER A 1 144 ? -6.433 6.722 9.318 1.00 98.81 144 SER A N 1
ATOM 1123 C CA . SER A 1 144 ? -7.367 6.045 10.203 1.00 98.81 144 SER A CA 1
ATOM 1124 C C . SER A 1 144 ? -8.783 6.052 9.632 1.00 98.81 144 SER A C 1
ATOM 1126 O O . SER A 1 144 ? -9.161 6.895 8.815 1.00 98.81 144 SER A O 1
ATOM 1128 N N . ARG A 1 145 ? -9.577 5.085 10.077 1.00 98.69 145 ARG A N 1
ATOM 1129 C CA . ARG A 1 145 ? -11.018 4.984 9.875 1.00 98.69 145 ARG A CA 1
ATOM 1130 C C . ARG A 1 145 ? -11.695 5.175 11.225 1.00 98.69 145 ARG A C 1
ATOM 1132 O O . ARG A 1 145 ? -12.054 4.195 11.869 1.00 98.69 145 ARG A O 1
ATOM 1139 N N . GLU A 1 146 ? -11.812 6.436 11.637 1.00 97.12 146 GLU A N 1
ATOM 1140 C CA . GLU A 1 146 ? -12.482 6.940 12.849 1.00 97.12 146 GLU A CA 1
ATOM 1141 C C . GLU A 1 146 ? -12.615 5.926 13.996 1.00 97.12 146 GLU A C 1
ATOM 1143 O O . GLU A 1 146 ? -13.688 5.369 14.231 1.00 97.12 146 GLU A O 1
ATOM 1148 N N . LYS A 1 147 ? -11.516 5.682 14.715 1.00 97.50 147 LYS A N 1
ATOM 1149 C CA . LYS A 1 147 ? -11.403 4.805 15.896 1.00 97.50 147 LYS A CA 1
ATOM 1150 C C . LYS A 1 147 ? -11.695 3.324 15.646 1.00 97.50 147 LYS A C 1
ATOM 1152 O O . LYS A 1 147 ? -11.636 2.538 16.586 1.00 97.50 147 LYS A O 1
ATOM 1157 N N . LYS A 1 148 ? -12.029 2.923 14.416 1.00 98.69 148 LYS A N 1
ATOM 1158 C CA . LYS A 1 148 ? -12.369 1.537 14.056 1.00 98.69 148 LYS A CA 1
ATOM 1159 C C . LYS A 1 148 ? -11.236 0.807 13.352 1.00 98.69 148 LYS A C 1
ATOM 1161 O O . LYS A 1 148 ? -11.134 -0.409 13.499 1.00 98.69 148 LYS A O 1
ATOM 1166 N N . GLY A 1 149 ? -10.405 1.516 12.593 1.00 98.75 149 GLY A N 1
ATOM 1167 C CA . GLY A 1 149 ? -9.299 0.899 11.870 1.00 98.75 149 GLY A CA 1
ATOM 1168 C C . GLY A 1 149 ? -8.208 1.867 11.448 1.00 98.75 149 GLY A C 1
ATOM 1169 O O . GLY A 1 149 ? -8.374 3.081 11.505 1.00 98.75 149 GLY A O 1
ATOM 1170 N N . PHE A 1 150 ? -7.091 1.310 11.008 1.00 98.94 150 PHE A N 1
ATOM 1171 C CA . PHE A 1 150 ? -5.912 2.021 10.534 1.00 98.94 150 PHE A CA 1
ATOM 1172 C C . PHE A 1 150 ? -5.294 1.250 9.368 1.00 98.94 150 PHE A C 1
ATOM 1174 O O . PHE A 1 150 ? -5.121 0.035 9.468 1.00 98.94 150 PHE A O 1
ATOM 1181 N N . LEU A 1 151 ? -4.962 1.952 8.283 1.00 98.94 151 LEU A N 1
ATOM 1182 C CA . LEU A 1 151 ? -4.208 1.406 7.158 1.00 98.94 151 LEU A CA 1
ATOM 1183 C C . LEU A 1 151 ? -2.971 2.272 6.919 1.00 98.94 151 LEU A C 1
ATOM 1185 O O . LEU A 1 151 ? -3.086 3.490 6.792 1.00 98.94 151 LEU A O 1
ATOM 1189 N N . ALA A 1 152 ? -1.816 1.628 6.788 1.00 98.88 152 ALA A N 1
ATOM 1190 C CA . ALA A 1 152 ? -0.605 2.218 6.235 1.00 98.88 152 ALA A CA 1
ATOM 1191 C C . ALA A 1 152 ? -0.115 1.381 5.050 1.00 98.88 152 ALA A C 1
ATOM 1193 O O . ALA A 1 152 ? -0.153 0.152 5.106 1.00 98.88 152 ALA A O 1
ATOM 1194 N N . ILE A 1 153 ? 0.335 2.047 3.989 1.00 98.75 153 ILE A N 1
ATOM 1195 C CA . ILE A 1 153 ? 0.859 1.429 2.768 1.00 98.75 153 ILE A CA 1
ATOM 1196 C C . ILE A 1 153 ? 2.257 1.976 2.513 1.00 98.75 153 ILE A C 1
ATOM 1198 O O . ILE A 1 153 ? 2.446 3.195 2.483 1.00 98.75 153 ILE A O 1
ATOM 1202 N N . ASN A 1 154 ? 3.194 1.069 2.253 1.00 97.12 154 ASN A N 1
ATOM 1203 C CA . ASN A 1 154 ? 4.468 1.376 1.630 1.00 97.12 154 ASN A CA 1
ATOM 1204 C C . ASN A 1 154 ? 4.468 0.807 0.205 1.00 97.12 154 ASN A C 1
ATOM 1206 O O . ASN A 1 154 ? 4.533 -0.404 0.023 1.00 97.12 154 ASN A O 1
ATOM 1210 N N . ASN A 1 155 ? 4.377 1.673 -0.804 1.00 94.69 155 ASN A N 1
ATOM 1211 C CA . ASN A 1 155 ? 4.440 1.294 -2.218 1.00 94.69 155 ASN A CA 1
ATOM 1212 C C . ASN A 1 155 ? 5.867 1.389 -2.801 1.00 94.69 155 ASN A C 1
ATOM 1214 O O . ASN A 1 155 ? 6.047 1.164 -3.998 1.00 94.69 155 ASN A O 1
ATOM 1218 N N . SER A 1 156 ? 6.882 1.718 -1.991 1.00 90.44 156 SER A N 1
ATOM 1219 C CA . SER A 1 156 ? 8.278 1.739 -2.441 1.00 90.44 156 SER A CA 1
ATOM 1220 C C . SER A 1 156 ? 8.905 0.338 -2.440 1.00 90.44 156 SER A C 1
ATOM 1222 O O . SER A 1 156 ? 8.324 -0.638 -1.956 1.00 90.44 156 SER A O 1
ATOM 1224 N N . LEU A 1 157 ? 10.107 0.244 -3.010 1.00 87.62 157 LEU A N 1
ATOM 1225 C CA . LEU A 1 157 ? 10.909 -0.984 -3.065 1.00 87.62 157 LEU A CA 1
ATOM 1226 C C . LEU A 1 157 ? 11.767 -1.213 -1.819 1.00 87.62 157 LEU A C 1
ATOM 1228 O O . LEU A 1 157 ? 12.366 -2.276 -1.683 1.00 87.62 157 LEU A O 1
ATOM 1232 N N . ASP A 1 158 ? 11.806 -0.240 -0.916 1.00 84.62 158 ASP A N 1
ATOM 1233 C CA . ASP A 1 158 ? 12.584 -0.311 0.310 1.00 84.62 158 ASP A CA 1
ATOM 1234 C C . ASP A 1 158 ? 11.652 -0.464 1.497 1.00 84.62 158 ASP A C 1
ATOM 1236 O O . ASP A 1 158 ? 10.593 0.158 1.577 1.00 84.62 158 ASP A O 1
ATOM 1240 N N . GLU A 1 159 ? 12.071 -1.268 2.458 1.00 91.38 159 GLU A N 1
ATOM 1241 C CA . GLU A 1 159 ? 11.410 -1.317 3.747 1.00 91.38 159 GLU A CA 1
ATOM 1242 C C . GLU A 1 159 ? 11.541 0.023 4.484 1.00 91.38 159 GLU A C 1
ATOM 1244 O O . GLU A 1 159 ? 12.590 0.670 4.453 1.00 91.38 159 GLU A O 1
ATOM 1249 N N . LYS A 1 160 ? 10.480 0.428 5.187 1.00 89.75 160 LYS A N 1
ATOM 1250 C CA . LYS A 1 160 ? 10.423 1.721 5.866 1.00 89.75 160 LYS A CA 1
ATOM 1251 C C . LYS A 1 160 ? 10.037 1.589 7.328 1.00 89.75 160 LYS A C 1
ATOM 1253 O O . LYS A 1 160 ? 9.019 0.985 7.661 1.00 89.75 160 LYS A O 1
ATOM 1258 N N . GLU A 1 161 ? 10.820 2.216 8.198 1.00 93.62 161 GLU A N 1
ATOM 1259 C CA . GLU A 1 161 ? 10.397 2.504 9.566 1.00 93.62 161 GLU A CA 1
ATOM 1260 C C . GLU A 1 161 ? 9.486 3.730 9.569 1.00 93.62 161 GLU A C 1
ATOM 1262 O O . GLU A 1 161 ? 9.817 4.779 9.012 1.00 93.62 161 GLU A O 1
ATOM 1267 N N . VAL A 1 162 ? 8.311 3.587 10.174 1.00 94.00 162 VAL A N 1
ATOM 1268 C CA . VAL A 1 162 ? 7.266 4.608 10.152 1.00 94.00 162 VAL A CA 1
ATOM 1269 C C . VAL A 1 162 ? 6.722 4.880 11.548 1.00 94.00 162 VAL A C 1
ATOM 1271 O O . VAL A 1 162 ? 6.666 3.996 12.404 1.00 94.00 162 VAL A O 1
ATOM 1274 N N . SER A 1 163 ? 6.283 6.121 11.752 1.00 96.88 163 SER A N 1
ATOM 1275 C CA . SER A 1 163 ? 5.562 6.573 12.940 1.00 96.88 163 SER A CA 1
ATOM 1276 C C . SER A 1 163 ? 4.376 7.412 12.483 1.00 96.88 163 SER A C 1
ATOM 1278 O O . SER A 1 163 ? 4.560 8.523 11.987 1.00 96.88 163 SER A O 1
ATOM 1280 N N . TYR A 1 164 ? 3.166 6.878 12.627 1.00 98.44 164 TYR A N 1
ATOM 1281 C CA . TYR A 1 164 ? 1.938 7.516 12.156 1.00 98.44 164 TYR A CA 1
ATOM 1282 C C . TYR A 1 164 ? 0.956 7.735 13.296 1.00 98.44 164 TYR A C 1
ATOM 1284 O O . TYR A 1 164 ? 0.734 6.847 14.116 1.00 98.44 164 TYR A O 1
ATOM 1292 N N . LYS A 1 165 ? 0.296 8.893 13.306 1.00 98.44 165 LYS A N 1
ATOM 1293 C CA . LYS A 1 165 ? -0.828 9.149 14.212 1.00 98.44 165 LYS A CA 1
ATOM 1294 C C . LYS A 1 165 ? -2.020 8.267 13.855 1.00 98.44 165 LYS A C 1
ATOM 1296 O O . LYS A 1 165 ? -2.335 8.090 12.676 1.00 98.44 165 LYS A O 1
ATOM 1301 N N . THR A 1 166 ? -2.716 7.776 14.869 1.00 98.56 166 THR A N 1
ATOM 1302 C CA . THR A 1 166 ? -3.961 7.026 14.733 1.00 98.56 166 THR A CA 1
ATOM 1303 C C . THR A 1 166 ? -4.976 7.457 15.785 1.00 98.56 166 THR A C 1
ATOM 1305 O O . THR A 1 166 ? -4.631 8.035 16.811 1.00 98.56 166 THR A O 1
ATOM 1308 N N . ASP A 1 167 ? -6.249 7.195 15.512 1.00 97.88 167 ASP A N 1
ATOM 1309 C CA . ASP A 1 167 ? -7.326 7.321 16.491 1.00 97.88 167 ASP A CA 1
ATOM 1310 C C . ASP A 1 167 ? -7.772 5.966 17.065 1.00 97.88 167 ASP A C 1
ATOM 1312 O O . ASP A 1 167 ? -8.715 5.921 17.860 1.00 97.88 167 ASP A O 1
ATOM 1316 N N . LEU A 1 168 ? -7.100 4.869 16.693 1.00 98.44 168 LEU A N 1
ATOM 1317 C CA . LEU A 1 168 ? -7.271 3.591 17.370 1.00 98.44 168 LEU A CA 1
ATOM 1318 C C . LEU A 1 168 ? -6.891 3.726 18.855 1.00 98.44 168 LEU A C 1
ATOM 1320 O O . LEU A 1 168 ? -5.902 4.388 19.175 1.00 98.44 168 LEU A O 1
ATOM 1324 N N . PRO A 1 169 ? -7.642 3.088 19.767 1.00 98.06 169 PRO A N 1
ATOM 1325 C CA . PRO A 1 169 ? -7.238 2.979 21.163 1.00 98.06 169 PRO A CA 1
ATOM 1326 C C . PRO A 1 169 ? -5.897 2.258 21.315 1.00 98.06 169 PRO A C 1
ATOM 1328 O O . PRO A 1 169 ? -5.591 1.344 20.543 1.00 98.06 169 PRO A O 1
ATOM 1331 N N . ASP A 1 170 ? -5.150 2.613 22.358 1.00 98.25 170 ASP A N 1
ATOM 1332 C CA . ASP A 1 170 ? -3.921 1.916 22.732 1.00 98.25 170 ASP A CA 1
ATOM 1333 C C . ASP A 1 170 ? -4.178 0.413 22.930 1.00 98.25 170 ASP A C 1
ATOM 1335 O O . ASP A 1 170 ? -5.169 0.000 23.539 1.00 98.25 170 ASP A O 1
ATOM 1339 N N . GLY A 1 171 ? -3.282 -0.416 22.400 1.00 98.00 171 GLY A N 1
ATOM 1340 C CA . GLY A 1 171 ? -3.450 -1.866 22.397 1.00 98.00 171 GLY A CA 1
ATOM 1341 C C . GLY A 1 171 ? -2.504 -2.583 21.440 1.00 98.00 171 GLY A C 1
ATOM 1342 O O . GLY A 1 171 ? -1.735 -1.965 20.708 1.00 98.00 171 GLY A O 1
ATOM 1343 N N . GLU A 1 172 ? -2.559 -3.913 21.444 1.00 98.31 172 GLU A N 1
ATOM 1344 C CA . GLU A 1 172 ? -1.816 -4.759 20.507 1.00 98.31 172 GLU A CA 1
ATOM 1345 C C . GLU A 1 172 ? -2.796 -5.394 19.511 1.00 98.31 172 GLU A C 1
ATOM 1347 O O . GLU A 1 172 ? -3.693 -6.156 19.888 1.00 98.31 172 GLU A O 1
ATOM 1352 N N . TYR A 1 173 ? -2.632 -5.049 18.237 1.00 98.69 173 TYR A N 1
ATOM 1353 C CA . TYR A 1 173 ? -3.537 -5.412 17.150 1.00 98.69 173 TYR A CA 1
ATOM 1354 C C . TYR A 1 173 ? -2.895 -6.452 16.242 1.00 98.69 173 TYR A C 1
ATOM 1356 O O . TYR A 1 173 ? -1.685 -6.414 16.017 1.00 98.69 173 TYR A O 1
ATOM 1364 N N . CYS A 1 174 ? -3.698 -7.360 15.693 1.00 98.50 174 CYS A N 1
ATOM 1365 C CA . CYS A 1 174 ? -3.231 -8.282 14.663 1.00 98.50 174 CYS A CA 1
ATOM 1366 C C . CYS A 1 174 ? -3.106 -7.510 13.341 1.00 98.50 174 CYS A C 1
ATOM 1368 O O . CYS A 1 174 ? -4.040 -6.805 12.953 1.00 98.50 174 CYS A O 1
ATOM 1370 N N . ASN A 1 175 ? -1.976 -7.632 12.641 1.00 98.50 175 ASN A N 1
ATOM 1371 C CA . ASN A 1 175 ? -1.828 -7.074 11.299 1.00 98.50 175 ASN A CA 1
ATOM 1372 C C . ASN A 1 175 ? -2.542 -7.983 10.294 1.00 98.50 175 ASN A C 1
ATOM 1374 O O . ASN A 1 175 ? -1.934 -8.900 9.738 1.00 98.50 175 ASN A O 1
ATOM 1378 N N . VAL A 1 176 ? -3.825 -7.704 10.055 1.00 98.50 176 VAL A N 1
ATOM 1379 C CA . VAL A 1 176 ? -4.696 -8.560 9.235 1.00 98.50 176 VAL A CA 1
ATOM 1380 C C . VAL A 1 176 ? -4.301 -8.582 7.759 1.00 98.50 176 VAL A C 1
ATOM 1382 O O . VAL A 1 176 ? -4.716 -9.474 7.031 1.00 98.50 176 VAL A O 1
ATOM 1385 N N . TYR A 1 177 ? -3.491 -7.623 7.303 1.00 98.44 177 TYR A N 1
ATOM 1386 C CA . TYR A 1 177 ? -2.938 -7.655 5.950 1.00 98.44 177 TYR A CA 1
ATOM 1387 C C . TYR A 1 177 ? -1.788 -8.670 5.828 1.00 98.44 177 TYR A C 1
ATOM 1389 O O . TYR A 1 177 ? -1.655 -9.329 4.800 1.00 98.44 177 TYR A O 1
ATOM 1397 N N . ALA A 1 178 ? -0.967 -8.810 6.873 1.00 97.06 178 ALA A N 1
ATOM 1398 C CA . ALA A 1 178 ? 0.240 -9.637 6.840 1.00 97.06 178 ALA A CA 1
ATOM 1399 C C . ALA A 1 178 ? 0.005 -11.102 7.235 1.00 97.06 178 ALA A C 1
ATOM 1401 O O . ALA A 1 178 ? 0.785 -11.964 6.835 1.00 97.06 178 ALA A O 1
ATOM 1402 N N . ALA A 1 179 ? -1.020 -11.386 8.041 1.00 97.19 179 ALA A N 1
ATOM 1403 C CA . ALA A 1 179 ? -1.356 -12.741 8.462 1.00 97.19 179 ALA A CA 1
ATOM 1404 C C . ALA A 1 179 ? -2.864 -12.901 8.693 1.00 97.19 179 ALA A C 1
ATOM 1406 O O . ALA A 1 179 ? -3.554 -11.969 9.106 1.00 97.1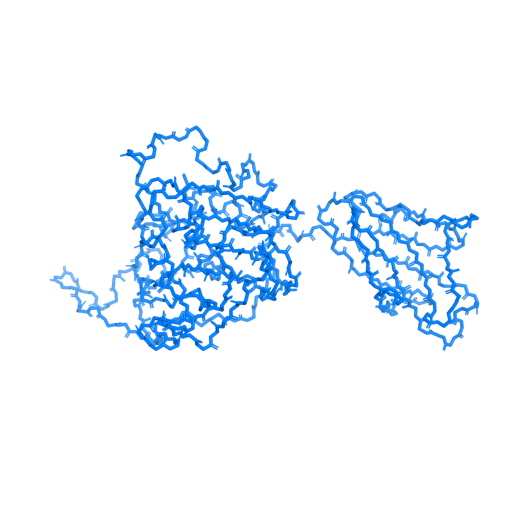9 179 ALA A O 1
ATOM 1407 N N . GLY A 1 180 ? -3.368 -14.108 8.434 1.00 94.88 180 GLY A N 1
ATOM 1408 C CA . GLY A 1 180 ? -4.759 -14.487 8.687 1.00 94.88 180 GLY A CA 1
ATOM 1409 C C . GLY A 1 180 ? -5.037 -14.859 10.143 1.00 94.88 180 GLY A C 1
ATOM 1410 O O . GLY A 1 180 ? -6.198 -14.985 10.522 1.00 94.88 180 GLY A O 1
ATOM 1411 N N . ASP A 1 181 ? -3.984 -15.018 10.941 1.00 95.06 181 ASP A N 1
ATOM 1412 C CA . ASP A 1 181 ? -4.020 -15.179 12.389 1.00 95.06 181 ASP A CA 1
ATOM 1413 C C . ASP A 1 181 ? -3.366 -13.963 13.077 1.00 95.06 181 ASP A C 1
ATOM 1415 O O . ASP A 1 181 ? -3.091 -12.939 12.452 1.00 95.06 181 ASP A O 1
ATOM 1419 N N . CYS A 1 182 ? -3.107 -14.054 14.383 1.00 96.81 182 CYS A N 1
ATOM 1420 C CA . CYS A 1 182 ? -2.461 -12.979 15.142 1.00 96.81 182 CYS A CA 1
ATOM 1421 C C . CYS A 1 182 ? -0.950 -13.187 15.358 1.00 96.81 182 CYS A C 1
ATOM 1423 O O . CYS A 1 182 ? -0.385 -12.665 16.319 1.00 96.81 182 CYS A O 1
ATOM 1425 N N . SER A 1 183 ? -0.278 -13.957 14.493 1.00 97.25 183 SER A N 1
ATOM 1426 C CA . SER A 1 183 ? 1.179 -14.173 14.568 1.00 97.25 183 SER A CA 1
ATOM 1427 C C . SER A 1 183 ? 1.998 -12.927 14.203 1.00 97.25 183 SER A C 1
ATOM 1429 O O . SER A 1 183 ? 3.171 -12.820 14.569 1.00 97.25 183 SER A O 1
ATOM 1431 N N . LYS A 1 184 ? 1.386 -11.972 13.492 1.00 97.69 184 LYS A N 1
ATOM 1432 C CA . LYS A 1 184 ? 1.942 -10.648 13.195 1.00 97.69 184 LYS A CA 1
ATOM 1433 C C . LYS A 1 184 ? 1.130 -9.596 13.932 1.00 97.69 184 LYS A C 1
ATOM 1435 O O . LYS A 1 184 ? -0.059 -9.438 13.662 1.00 97.69 184 LYS A O 1
ATOM 1440 N N . THR A 1 185 ? 1.767 -8.863 14.838 1.00 98.12 185 THR A N 1
ATOM 1441 C CA . THR A 1 185 ? 1.106 -7.819 15.624 1.00 98.12 185 THR A CA 1
ATOM 1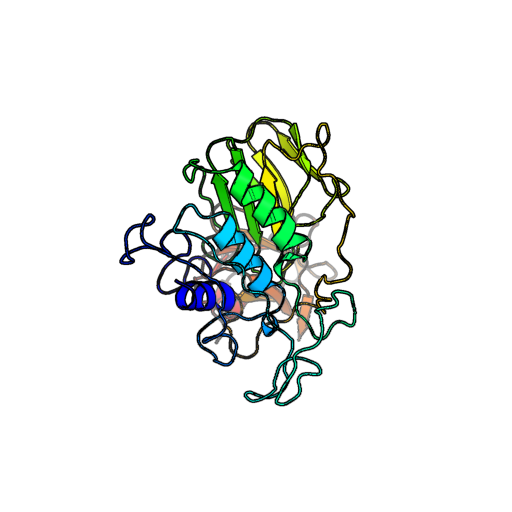442 C C . THR A 1 185 ? 1.772 -6.466 15.445 1.00 98.12 185 THR A C 1
ATOM 1444 O O . THR A 1 185 ? 2.944 -6.363 15.083 1.00 98.12 185 THR A O 1
ATOM 1447 N N . VAL A 1 186 ? 0.998 -5.413 15.690 1.00 98.44 186 VAL A N 1
ATOM 1448 C CA . VAL A 1 186 ? 1.471 -4.032 15.748 1.00 98.44 186 VAL A CA 1
ATOM 1449 C C . VAL A 1 186 ? 0.858 -3.374 16.975 1.00 98.44 186 VAL A C 1
ATOM 1451 O O . VAL A 1 186 ? -0.328 -3.551 17.267 1.00 98.44 186 VAL A O 1
ATOM 1454 N N . LYS A 1 187 ? 1.678 -2.628 17.714 1.00 98.19 187 LYS A N 1
ATOM 1455 C CA . LYS A 1 187 ? 1.243 -1.926 18.918 1.00 98.19 187 LYS A CA 1
ATOM 1456 C C . LYS A 1 187 ? 0.811 -0.502 18.576 1.00 98.19 187 LYS A C 1
ATOM 1458 O O . LYS A 1 187 ? 1.496 0.191 17.826 1.00 98.19 187 LYS A O 1
ATOM 1463 N N . VAL A 1 188 ? -0.314 -0.091 19.148 1.00 98.50 188 VAL A N 1
ATOM 1464 C CA . VAL A 1 188 ? -0.755 1.301 19.218 1.00 98.50 188 VAL A CA 1
ATOM 1465 C C . VAL A 1 188 ? -0.456 1.795 20.626 1.00 98.50 188 VAL A C 1
ATOM 1467 O O . VAL A 1 188 ? -0.902 1.186 21.601 1.00 98.50 188 VAL A O 1
ATOM 1470 N N . GLU A 1 189 ? 0.305 2.877 20.732 1.00 97.94 189 GLU A N 1
ATOM 1471 C CA . GLU A 1 189 ? 0.615 3.521 22.009 1.00 97.94 189 GLU A CA 1
ATOM 1472 C C . GLU A 1 189 ? 0.530 5.032 21.859 1.00 97.94 189 GLU A C 1
ATOM 1474 O O . GLU A 1 189 ? 1.095 5.598 20.922 1.00 97.94 189 GLU A O 1
ATOM 1479 N N . LYS A 1 190 ? -0.132 5.700 22.808 1.00 97.00 190 LYS A N 1
ATOM 1480 C CA . LYS A 1 190 ? -0.255 7.163 22.849 1.00 97.00 190 LYS A CA 1
ATOM 1481 C C . LYS A 1 190 ? -0.807 7.746 21.540 1.00 97.00 190 LYS A C 1
ATOM 1483 O O . LYS A 1 190 ? -0.410 8.836 21.130 1.00 97.00 190 LYS A O 1
ATOM 1488 N N . GLY A 1 191 ? -1.720 7.022 20.888 1.00 97.00 191 GLY A N 1
ATOM 1489 C CA . GLY A 1 191 ? -2.297 7.428 19.602 1.00 97.00 191 GLY A CA 1
ATOM 1490 C C . GLY A 1 191 ? -1.322 7.376 18.418 1.00 97.00 191 GLY A C 1
ATOM 1491 O O . GLY A 1 191 ? -1.541 8.062 17.419 1.00 97.00 191 GLY A O 1
ATOM 1492 N N . GLU A 1 192 ? -0.250 6.585 18.500 1.00 97.88 192 GLU A N 1
ATOM 1493 C CA . GLU A 1 192 ? 0.690 6.361 17.400 1.00 97.88 192 GLU A CA 1
ATOM 1494 C C . GLU A 1 192 ? 0.851 4.874 17.067 1.00 97.88 192 GLU A C 1
ATOM 1496 O O . GLU A 1 192 ? 0.842 4.007 17.941 1.00 97.88 192 GLU A O 1
ATOM 1501 N N . VAL A 1 193 ? 1.056 4.598 15.779 1.00 98.19 193 VAL A N 1
ATOM 1502 C CA . VAL A 1 193 ? 1.531 3.321 15.244 1.00 98.19 193 VAL A CA 1
ATOM 1503 C C . VAL A 1 193 ? 2.990 3.498 14.851 1.00 98.19 193 VAL A C 1
ATOM 1505 O O . VAL A 1 193 ? 3.293 4.255 13.926 1.00 98.19 193 VAL A O 1
ATOM 1508 N N . ARG A 1 194 ? 3.887 2.779 15.531 1.00 96.38 194 ARG A N 1
ATOM 1509 C CA . ARG A 1 194 ? 5.317 2.716 15.201 1.00 96.38 194 ARG A CA 1
ATOM 1510 C C . ARG A 1 194 ? 5.666 1.311 14.754 1.00 96.38 194 ARG A C 1
ATOM 1512 O O . ARG A 1 194 ? 5.513 0.359 15.517 1.00 96.38 194 ARG A O 1
ATOM 1519 N N . THR A 1 195 ? 6.072 1.166 13.500 1.00 96.62 195 THR A N 1
ATOM 1520 C CA . THR A 1 195 ? 6.320 -0.154 12.918 1.00 96.62 195 THR A CA 1
ATOM 1521 C C . THR A 1 195 ? 7.217 -0.067 11.692 1.00 96.62 195 THR A C 1
ATOM 1523 O O . THR A 1 195 ? 7.572 1.019 11.236 1.00 96.62 195 THR A O 1
ATOM 1526 N N . LYS A 1 196 ? 7.581 -1.231 11.167 1.00 97.25 196 LYS A N 1
ATOM 1527 C CA . LYS A 1 196 ? 8.355 -1.390 9.948 1.00 97.25 196 LYS A CA 1
ATOM 1528 C C . LYS A 1 196 ? 7.446 -1.981 8.876 1.00 97.25 196 LYS A C 1
ATOM 1530 O O . LYS A 1 196 ? 6.777 -2.983 9.128 1.00 97.25 196 LYS A O 1
ATOM 1535 N N . ILE A 1 197 ? 7.384 -1.346 7.711 1.00 97.69 197 ILE A N 1
ATOM 1536 C CA . ILE A 1 197 ? 6.572 -1.802 6.580 1.00 97.69 197 ILE A CA 1
ATOM 1537 C C . ILE A 1 197 ? 7.517 -2.194 5.452 1.00 97.69 197 ILE A C 1
ATOM 1539 O O . ILE A 1 197 ? 8.252 -1.350 4.940 1.00 97.69 197 ILE A O 1
ATOM 1543 N N . GLY A 1 198 ? 7.496 -3.474 5.079 1.00 94.94 198 GLY A N 1
ATOM 1544 C CA . GLY A 1 198 ? 8.306 -4.017 3.990 1.00 94.94 198 GLY A CA 1
ATOM 1545 C C . GLY A 1 198 ? 8.055 -3.337 2.641 1.00 94.94 198 GLY A C 1
ATOM 1546 O O . GLY A 1 198 ? 7.101 -2.577 2.469 1.00 94.94 198 GLY A O 1
ATOM 1547 N N . ALA A 1 199 ? 8.924 -3.636 1.680 1.00 92.06 199 ALA A N 1
ATOM 1548 C CA . ALA A 1 199 ? 8.782 -3.200 0.297 1.00 92.06 199 ALA A CA 1
ATOM 1549 C C . ALA A 1 199 ? 7.451 -3.683 -0.298 1.00 92.06 199 ALA A C 1
ATOM 1551 O O . ALA A 1 199 ? 7.165 -4.883 -0.284 1.00 92.06 199 ALA A O 1
ATOM 1552 N N . ARG A 1 200 ? 6.650 -2.758 -0.837 1.00 93.94 200 ARG A N 1
ATOM 1553 C CA . ARG A 1 200 ? 5.313 -3.040 -1.390 1.00 93.94 200 ARG A CA 1
ATOM 1554 C C . ARG A 1 200 ? 4.412 -3.827 -0.416 1.00 93.94 200 ARG A C 1
ATOM 1556 O O . ARG A 1 200 ? 3.686 -4.735 -0.821 1.00 93.94 200 ARG A O 1
ATOM 1563 N N . GLU A 1 201 ? 4.441 -3.460 0.864 1.00 97.19 201 GLU A N 1
ATOM 1564 C CA . GLU A 1 201 ? 3.613 -4.052 1.923 1.00 97.19 201 GLU A CA 1
ATOM 1565 C C . GLU A 1 201 ? 2.692 -3.028 2.597 1.00 97.19 201 GLU A C 1
ATOM 1567 O O . GLU A 1 201 ? 2.797 -1.813 2.410 1.00 97.19 201 GLU A O 1
ATOM 1572 N N . ALA A 1 202 ? 1.763 -3.535 3.407 1.00 98.62 202 ALA A N 1
ATOM 1573 C CA . ALA A 1 202 ? 0.852 -2.725 4.198 1.00 98.62 202 ALA A CA 1
ATOM 1574 C C . ALA A 1 202 ? 0.717 -3.234 5.638 1.00 98.62 202 ALA A C 1
ATOM 1576 O O . ALA A 1 202 ? 1.004 -4.386 5.975 1.00 98.62 202 ALA A O 1
ATOM 1577 N N . VAL A 1 203 ? 0.236 -2.341 6.496 1.00 98.81 203 VAL A N 1
ATOM 1578 C CA . VAL A 1 203 ? -0.202 -2.639 7.858 1.00 98.81 203 VAL A CA 1
ATOM 1579 C C . VAL A 1 203 ? -1.665 -2.255 7.965 1.00 98.81 203 VAL A C 1
ATOM 1581 O O . VAL A 1 203 ? -2.008 -1.091 7.763 1.00 98.81 203 VAL A O 1
ATOM 1584 N N . ALA A 1 204 ? -2.516 -3.220 8.305 1.00 98.88 204 ALA A N 1
ATOM 1585 C CA . ALA A 1 204 ? -3.942 -2.998 8.506 1.00 98.88 204 ALA A CA 1
ATOM 1586 C C . ALA A 1 204 ? -4.369 -3.505 9.882 1.00 98.88 204 ALA A C 1
ATOM 1588 O O . ALA A 1 204 ? -4.170 -4.675 10.207 1.00 98.88 204 ALA A O 1
ATOM 1589 N N . LEU A 1 205 ? -4.962 -2.620 10.682 1.00 98.88 205 LEU A N 1
ATOM 1590 C CA . LEU A 1 205 ? -5.366 -2.878 12.066 1.00 98.88 205 LEU A CA 1
ATOM 1591 C C . LEU A 1 205 ? -6.826 -2.470 12.249 1.00 98.88 205 LEU A C 1
ATOM 1593 O O . LEU A 1 205 ? -7.234 -1.429 11.738 1.00 98.88 205 LEU A O 1
ATOM 1597 N N . HIS A 1 206 ? -7.615 -3.231 13.003 1.00 98.62 206 HIS A N 1
ATOM 1598 C CA . HIS A 1 206 ? -8.982 -2.831 13.338 1.00 98.62 206 HIS A CA 1
ATOM 1599 C C . HIS A 1 206 ? -9.427 -3.358 14.701 1.00 98.62 206 HIS A C 1
ATOM 1601 O O . HIS A 1 206 ? -8.935 -4.375 15.184 1.00 98.62 206 HIS A O 1
ATOM 1607 N N . VAL A 1 207 ? -10.420 -2.700 15.300 1.00 98.06 207 VAL A N 1
ATOM 1608 C CA . VAL A 1 207 ? -10.890 -2.980 16.673 1.00 98.06 207 VAL A CA 1
ATOM 1609 C C . VAL A 1 207 ? -11.384 -4.411 16.900 1.00 98.06 207 VAL A C 1
ATOM 1611 O O . VAL A 1 207 ? -11.298 -4.917 18.012 1.00 98.06 207 VAL A O 1
ATOM 1614 N N . ASN A 1 208 ? -11.836 -5.095 15.845 1.00 97.50 208 ASN A N 1
ATOM 1615 C CA . ASN A 1 208 ? -12.268 -6.495 15.931 1.00 97.50 208 ASN A CA 1
ATOM 1616 C C . ASN A 1 208 ? -11.126 -7.534 15.841 1.00 97.50 208 ASN A C 1
ATOM 1618 O O . ASN A 1 208 ? -11.413 -8.719 15.969 1.00 97.50 208 ASN A O 1
ATOM 1622 N N . ALA A 1 209 ? -9.869 -7.132 15.609 1.00 97.94 209 ALA A N 1
ATOM 1623 C CA . ALA A 1 209 ? -8.715 -8.032 15.482 1.00 97.94 209 ALA A CA 1
ATOM 1624 C C . ALA A 1 209 ? -7.575 -7.563 16.394 1.00 97.94 209 ALA A C 1
ATOM 1626 O O . ALA A 1 209 ? -6.650 -6.856 15.985 1.00 97.94 209 ALA A O 1
ATOM 1627 N N . THR A 1 210 ? -7.660 -7.960 17.659 1.00 98.12 210 THR A N 1
ATOM 1628 C CA . THR A 1 210 ? -6.658 -7.649 18.684 1.00 98.12 210 THR A CA 1
ATOM 1629 C C . THR A 1 210 ? -6.003 -8.927 19.171 1.00 98.12 210 THR A C 1
ATOM 1631 O O . THR A 1 210 ? -6.537 -10.015 18.981 1.00 98.12 210 THR A O 1
ATOM 1634 N N . LYS A 1 211 ? -4.873 -8.830 19.869 1.00 96.25 211 LYS A N 1
ATOM 1635 C CA . LYS A 1 211 ? -4.254 -10.019 20.474 1.00 96.25 211 LYS A CA 1
ATOM 1636 C C . LYS A 1 211 ? -5.168 -10.735 21.473 1.00 96.25 211 LYS A C 1
ATOM 1638 O O . LYS A 1 211 ? -5.063 -11.945 21.635 1.00 96.25 211 LYS A O 1
ATOM 1643 N N . ALA A 1 212 ? -6.073 -9.995 22.117 1.00 95.88 212 ALA A N 1
ATOM 1644 C CA . ALA A 1 212 ? -7.087 -10.549 23.011 1.00 95.88 212 ALA A CA 1
ATOM 1645 C C . ALA A 1 212 ? -8.283 -11.167 22.262 1.00 95.88 212 ALA A C 1
ATOM 1647 O O . ALA A 1 212 ? -8.963 -12.029 22.810 1.00 95.88 212 ALA A O 1
ATOM 1648 N N . ASN A 1 213 ? -8.535 -10.740 21.023 1.00 95.62 213 ASN A N 1
ATOM 1649 C CA . ASN A 1 213 ? -9.579 -11.267 20.150 1.00 95.62 213 ASN A CA 1
ATOM 1650 C C . ASN A 1 213 ? -9.006 -11.527 18.744 1.00 95.62 213 ASN A C 1
ATOM 1652 O O . ASN A 1 213 ? -9.250 -10.735 17.824 1.00 95.62 213 ASN A O 1
ATOM 1656 N N . PRO A 1 214 ? -8.169 -12.569 18.590 1.00 93.56 214 PRO A N 1
ATOM 1657 C CA . PRO A 1 214 ? -7.480 -12.830 17.338 1.00 93.56 214 PRO A CA 1
ATOM 1658 C C . PRO A 1 214 ? -8.456 -13.362 16.276 1.00 93.56 214 PRO A C 1
ATOM 1660 O O . PRO A 1 214 ? -9.388 -14.098 16.613 1.00 93.56 214 PRO A O 1
ATOM 1663 N N . PRO A 1 215 ? -8.242 -13.052 14.985 1.00 91.31 215 PRO A N 1
ATOM 1664 C CA . PRO A 1 215 ? -8.969 -13.703 13.904 1.00 91.31 215 PRO A CA 1
ATOM 1665 C C . PRO A 1 215 ? -8.800 -15.227 13.961 1.00 91.31 215 PRO A C 1
ATOM 1667 O O . PRO A 1 215 ? -7.702 -15.735 14.197 1.00 91.31 215 PRO A O 1
ATOM 1670 N N . ALA A 1 216 ? -9.887 -15.959 13.722 1.00 84.12 216 ALA A N 1
ATOM 1671 C CA . ALA A 1 216 ? -9.838 -17.406 13.568 1.00 84.12 216 ALA A CA 1
ATOM 1672 C C . ALA A 1 216 ? -9.394 -17.744 12.138 1.00 84.12 216 ALA A C 1
ATOM 1674 O O . ALA A 1 216 ? -10.102 -17.446 11.175 1.00 84.12 216 ALA A O 1
ATOM 1675 N N . GLY A 1 217 ? -8.225 -18.360 11.986 1.00 83.88 217 GLY A N 1
ATOM 1676 C CA . GLY A 1 217 ? -7.698 -18.720 10.675 1.00 83.88 217 GLY A CA 1
ATOM 1677 C C . GLY A 1 217 ? -6.265 -19.225 10.728 1.00 83.88 217 GLY A C 1
ATOM 1678 O O . GLY A 1 217 ? -5.613 -19.196 11.768 1.00 83.88 217 GLY A O 1
ATOM 1679 N N . SER A 1 218 ? -5.783 -19.708 9.587 1.00 92.69 218 SER A N 1
ATOM 1680 C CA . SER A 1 218 ? -4.363 -19.971 9.373 1.00 92.69 218 SER A CA 1
ATOM 1681 C C . SER A 1 218 ? -3.604 -18.666 9.116 1.00 92.69 218 SER A C 1
ATOM 1683 O O . SER A 1 218 ? -4.154 -17.738 8.515 1.00 92.69 218 SER A O 1
ATOM 1685 N N . ALA A 1 219 ? -2.323 -18.628 9.501 1.00 95.38 219 ALA A N 1
ATOM 1686 C CA . ALA A 1 219 ? -1.419 -17.509 9.219 1.00 95.38 219 ALA A CA 1
ATOM 1687 C C . ALA A 1 219 ? -1.392 -17.126 7.731 1.00 95.38 219 ALA A C 1
ATOM 1689 O O . ALA A 1 219 ? -1.404 -15.942 7.411 1.00 95.38 219 ALA A O 1
ATOM 1690 N N . ALA A 1 220 ? -1.397 -18.124 6.842 1.00 95.81 220 ALA A N 1
ATOM 1691 C CA . ALA A 1 220 ? -1.395 -17.962 5.391 1.00 95.81 220 ALA A CA 1
ATOM 1692 C C . ALA A 1 220 ? -2.435 -18.886 4.728 1.00 95.81 220 ALA A C 1
ATOM 1694 O O . ALA A 1 220 ? -2.807 -19.919 5.302 1.00 95.81 220 ALA A O 1
ATOM 1695 N N . ASP A 1 221 ? -2.901 -18.544 3.525 1.00 95.56 221 ASP A N 1
ATOM 1696 C CA . ASP A 1 221 ? -3.700 -19.428 2.667 1.00 95.56 221 ASP A CA 1
ATOM 1697 C C . ASP A 1 221 ? -2.796 -20.007 1.574 1.00 95.56 221 ASP A C 1
ATOM 1699 O O . ASP A 1 221 ? -1.929 -19.330 1.028 1.00 95.56 221 ASP A O 1
ATOM 1703 N N . ALA A 1 222 ? -3.000 -21.273 1.214 1.00 94.44 222 ALA A N 1
ATOM 1704 C CA . ALA A 1 222 ? -2.195 -21.916 0.177 1.00 94.44 222 ALA A CA 1
ATOM 1705 C C . ALA A 1 222 ? -2.332 -21.241 -1.200 1.00 94.44 222 ALA A C 1
ATOM 1707 O O . ALA A 1 222 ? -1.492 -21.458 -2.064 1.00 94.44 222 ALA A O 1
ATOM 1708 N N . SER A 1 223 ? -3.389 -20.459 -1.423 1.00 93.62 223 SER A N 1
ATOM 1709 C CA . SER A 1 223 ? -3.620 -19.700 -2.659 1.00 93.62 223 SER A CA 1
ATOM 1710 C C . SER A 1 223 ? -2.856 -18.376 -2.700 1.00 93.62 223 SER A C 1
ATOM 1712 O O . SER A 1 223 ? -2.957 -17.668 -3.702 1.00 93.62 223 SER A O 1
ATOM 1714 N N . ASP A 1 224 ? -2.138 -18.024 -1.628 1.00 94.44 224 ASP A N 1
ATOM 1715 C CA . ASP A 1 224 ? -1.374 -16.786 -1.562 1.00 94.44 224 ASP A CA 1
ATOM 1716 C C . ASP A 1 224 ? -0.366 -16.712 -2.718 1.00 94.44 224 ASP A C 1
ATOM 1718 O O . ASP A 1 224 ? 0.397 -17.663 -2.952 1.00 94.44 224 ASP A O 1
ATOM 1722 N N . PRO A 1 225 ? -0.344 -15.590 -3.461 1.00 90.31 225 PRO A N 1
ATOM 1723 C CA . PRO A 1 225 ? 0.612 -15.396 -4.534 1.00 90.31 225 PRO A CA 1
ATOM 1724 C C . PRO A 1 225 ? 2.033 -15.431 -3.970 1.00 90.31 225 PRO A C 1
ATOM 1726 O O . PRO A 1 225 ? 2.367 -14.741 -3.009 1.00 90.31 225 PRO A O 1
ATOM 1729 N N . GLN A 1 226 ? 2.879 -16.240 -4.599 1.00 84.69 226 GLN A N 1
ATOM 1730 C CA . GLN A 1 226 ? 4.300 -16.293 -4.286 1.00 84.69 226 GLN A CA 1
ATOM 1731 C C . GLN A 1 226 ? 4.993 -15.158 -5.036 1.00 84.69 226 GLN A C 1
ATOM 1733 O O . GLN A 1 226 ? 5.233 -15.250 -6.242 1.00 84.69 226 GLN A O 1
ATOM 1738 N N . TYR A 1 227 ? 5.251 -14.058 -4.335 1.00 79.88 227 TYR A N 1
ATOM 1739 C CA . TYR A 1 227 ? 5.990 -12.933 -4.895 1.00 79.88 227 TYR A CA 1
ATOM 1740 C C . TYR A 1 227 ? 7.490 -13.249 -4.903 1.00 79.88 227 TYR A C 1
ATOM 1742 O O . TYR A 1 227 ? 8.026 -13.752 -3.916 1.00 79.88 227 TYR A O 1
ATOM 1750 N N . GLY A 1 228 ? 8.162 -12.960 -6.018 1.00 72.06 228 GLY A N 1
ATOM 1751 C CA . GLY A 1 228 ? 9.625 -12.947 -6.065 1.00 72.06 228 GLY A CA 1
ATOM 1752 C C . GLY A 1 228 ? 10.203 -11.719 -5.355 1.00 72.06 228 GLY A C 1
ATOM 1753 O O . GLY A 1 228 ? 9.487 -10.978 -4.680 1.00 72.06 228 GLY A O 1
ATOM 1754 N N . GLU A 1 229 ? 11.500 -11.476 -5.540 1.00 72.50 229 GLU A N 1
ATOM 1755 C CA . GLU A 1 229 ? 12.102 -10.197 -5.154 1.00 72.50 229 GLU A CA 1
ATOM 1756 C C . GLU A 1 229 ? 11.425 -9.048 -5.909 1.00 72.50 229 GLU A C 1
ATOM 1758 O O . GLU A 1 229 ? 11.256 -9.112 -7.133 1.00 72.50 229 GLU A O 1
ATOM 1763 N N . GLU A 1 230 ? 11.036 -8.004 -5.177 1.00 75.50 230 GLU A N 1
ATOM 1764 C CA . GLU A 1 230 ? 10.480 -6.797 -5.777 1.00 75.50 230 GLU A CA 1
ATOM 1765 C C . GLU A 1 230 ? 11.558 -6.076 -6.585 1.00 75.50 230 GLU A C 1
ATOM 1767 O O . GLU A 1 230 ? 12.687 -5.894 -6.132 1.00 75.50 230 GLU A O 1
ATOM 1772 N N . LYS A 1 231 ? 11.205 -5.675 -7.805 1.00 65.44 231 LYS A N 1
ATOM 1773 C CA . LYS A 1 231 ? 12.112 -5.003 -8.737 1.00 65.44 231 LYS A CA 1
ATOM 1774 C C . LYS A 1 231 ? 11.507 -3.678 -9.192 1.00 65.44 231 LYS A C 1
ATOM 1776 O O . LYS A 1 231 ? 10.276 -3.579 -9.264 1.00 65.44 231 LYS A O 1
ATOM 1781 N N . PRO A 1 232 ? 12.345 -2.687 -9.542 1.00 63.84 232 PRO A N 1
ATOM 1782 C CA . PRO A 1 232 ? 11.893 -1.540 -10.312 1.00 63.84 232 PRO A CA 1
ATOM 1783 C C . PRO A 1 232 ? 11.223 -2.010 -11.601 1.00 63.84 232 PRO A C 1
ATOM 1785 O O . PRO A 1 232 ? 11.693 -2.930 -12.275 1.00 63.84 232 PRO A O 1
ATOM 1788 N N . ASP A 1 233 ? 10.101 -1.390 -11.932 1.00 59.81 233 ASP A N 1
ATOM 1789 C CA . ASP A 1 233 ? 9.402 -1.658 -13.177 1.00 59.81 233 ASP A CA 1
ATOM 1790 C C . ASP A 1 233 ? 10.191 -1.089 -14.359 1.00 59.81 233 ASP A C 1
ATOM 1792 O O . ASP A 1 233 ? 10.624 0.063 -14.331 1.00 59.81 233 ASP A O 1
ATOM 1796 N N . ALA A 1 234 ? 10.303 -1.853 -15.447 1.00 44.19 234 ALA A N 1
ATOM 1797 C CA . ALA A 1 234 ? 10.809 -1.317 -16.703 1.00 44.19 234 ALA A CA 1
ATOM 1798 C C . ALA A 1 234 ? 9.857 -0.217 -17.216 1.00 44.19 234 ALA A C 1
ATOM 1800 O O . ALA A 1 234 ? 8.747 -0.509 -17.661 1.00 44.19 234 ALA A O 1
ATOM 1801 N N . GLY A 1 235 ? 10.289 1.046 -17.138 1.00 46.28 235 GLY A N 1
ATOM 1802 C CA . GLY A 1 235 ? 9.541 2.211 -17.630 1.00 46.28 235 GLY A CA 1
ATOM 1803 C C . GLY A 1 235 ? 8.777 3.016 -16.572 1.00 46.28 235 GLY A C 1
ATOM 1804 O O . GLY A 1 235 ? 8.084 3.964 -16.934 1.00 46.28 235 GLY A O 1
ATOM 1805 N N . MET A 1 236 ? 8.903 2.682 -15.286 1.00 43.34 236 MET A N 1
ATOM 1806 C CA . MET A 1 236 ? 8.457 3.553 -14.194 1.00 43.34 236 MET A CA 1
ATOM 1807 C C . MET A 1 236 ? 9.608 4.500 -13.823 1.00 43.34 236 MET A C 1
ATOM 1809 O O . MET A 1 236 ? 10.746 4.031 -13.760 1.00 43.34 236 MET A O 1
ATOM 1813 N N . PRO A 1 237 ? 9.371 5.806 -13.595 1.00 45.03 237 PRO A N 1
ATOM 1814 C CA . PRO A 1 237 ? 10.406 6.648 -13.019 1.00 45.03 237 PRO A CA 1
ATOM 1815 C C . PRO A 1 237 ? 10.752 6.063 -11.652 1.00 45.03 237 PRO A C 1
ATOM 1817 O O . PRO A 1 237 ? 9.868 5.901 -10.807 1.00 45.03 237 PRO A O 1
ATOM 1820 N N . GLU A 1 238 ? 12.018 5.689 -11.467 1.00 53.75 238 GLU A N 1
ATOM 1821 C CA . GLU A 1 238 ? 12.535 5.401 -10.136 1.00 53.75 238 GLU A CA 1
ATOM 1822 C C . GLU A 1 238 ? 12.182 6.576 -9.235 1.00 53.75 238 GLU A C 1
ATOM 1824 O O . GLU A 1 238 ? 12.137 7.733 -9.668 1.00 53.75 238 GLU A O 1
ATOM 1829 N N . ASP A 1 239 ? 11.877 6.275 -7.983 1.00 58.19 239 ASP A N 1
ATOM 1830 C CA . ASP A 1 239 ? 11.581 7.339 -7.056 1.00 58.19 239 ASP A CA 1
ATOM 1831 C C . ASP A 1 239 ? 12.771 8.300 -7.006 1.00 58.19 239 ASP A C 1
ATOM 1833 O O . ASP A 1 239 ? 13.898 7.823 -6.863 1.00 58.19 239 ASP A O 1
ATOM 1837 N N . PRO A 1 240 ? 12.554 9.620 -7.150 1.00 67.69 240 PRO A N 1
ATOM 1838 C CA . PRO A 1 240 ? 13.627 10.539 -7.487 1.00 67.69 240 PRO A CA 1
ATOM 1839 C C . PRO A 1 240 ? 14.788 10.386 -6.517 1.00 67.69 240 PRO A C 1
ATOM 1841 O O . PRO A 1 240 ? 14.617 10.525 -5.298 1.00 67.69 240 PRO A O 1
ATOM 1844 N N . THR A 1 241 ? 15.956 10.064 -7.058 1.00 82.69 241 THR A N 1
ATOM 1845 C CA . THR A 1 241 ? 17.187 9.943 -6.291 1.00 82.69 241 THR A CA 1
ATOM 1846 C C . THR A 1 241 ? 18.187 10.982 -6.759 1.00 82.69 241 THR A C 1
ATOM 1848 O O . THR A 1 241 ? 18.166 11.420 -7.902 1.00 82.69 241 THR A O 1
ATOM 1851 N N . THR A 1 242 ? 19.076 11.370 -5.856 1.00 89.06 242 THR A N 1
ATOM 1852 C CA . THR A 1 242 ? 20.287 12.104 -6.186 1.00 89.06 242 THR A CA 1
ATOM 1853 C C . THR A 1 242 ? 21.475 11.241 -5.814 1.00 89.06 242 THR A C 1
ATOM 1855 O O . THR A 1 242 ? 21.605 10.819 -4.662 1.00 89.06 242 THR A O 1
ATOM 1858 N N . THR A 1 243 ? 22.384 11.009 -6.754 1.00 93.00 243 THR A N 1
ATOM 1859 C CA . THR A 1 243 ? 23.700 10.461 -6.420 1.00 93.00 243 THR A CA 1
ATOM 1860 C C . THR A 1 243 ? 24.641 11.602 -6.060 1.00 93.00 243 THR A C 1
ATOM 1862 O O . THR A 1 243 ? 25.068 12.365 -6.925 1.00 93.00 243 THR A O 1
ATOM 1865 N N . ILE A 1 244 ? 24.960 11.730 -4.770 1.00 95.62 244 ILE A N 1
ATOM 1866 C CA . ILE A 1 244 ? 25.936 12.704 -4.286 1.00 95.62 244 ILE A CA 1
ATOM 1867 C C . ILE A 1 244 ? 27.340 12.106 -4.352 1.00 95.62 244 ILE A C 1
ATOM 1869 O O . ILE A 1 244 ? 27.605 11.054 -3.769 1.00 95.62 244 ILE A O 1
ATOM 1873 N N . TYR A 1 245 ? 28.228 12.779 -5.072 1.00 96.56 245 TYR A N 1
ATOM 1874 C CA . TYR A 1 245 ? 29.646 12.486 -5.195 1.00 96.56 245 TYR A CA 1
ATOM 1875 C C . TYR A 1 245 ? 30.429 13.468 -4.334 1.00 96.56 245 TYR A C 1
ATOM 1877 O O . TYR A 1 245 ? 30.277 14.679 -4.461 1.00 96.56 245 TYR A O 1
ATOM 1885 N N . PHE A 1 246 ? 31.286 12.949 -3.468 1.00 97.50 246 PHE A N 1
ATOM 1886 C CA . PHE A 1 246 ? 32.106 13.737 -2.566 1.00 97.50 246 PHE A CA 1
ATOM 1887 C C . PHE A 1 246 ? 33.576 13.392 -2.757 1.00 97.50 246 PHE A C 1
ATOM 1889 O O . PHE A 1 246 ? 33.944 12.213 -2.743 1.00 97.50 246 PHE A O 1
ATOM 1896 N N . LYS A 1 247 ? 34.410 14.420 -2.921 1.00 96.44 247 LYS A N 1
ATOM 1897 C CA . LYS A 1 247 ? 35.866 14.300 -2.888 1.00 96.44 247 LYS A CA 1
ATOM 1898 C C . LYS A 1 247 ? 36.364 14.798 -1.531 1.00 96.44 247 LYS A C 1
ATOM 1900 O O . LYS A 1 247 ? 36.379 16.010 -1.307 1.00 96.44 247 LYS A O 1
ATOM 1905 N N . PRO A 1 248 ? 36.749 13.893 -0.619 1.00 95.44 248 PRO A N 1
ATOM 1906 C CA . PRO A 1 248 ? 37.225 14.281 0.695 1.00 95.44 248 PRO A CA 1
ATOM 1907 C C . PRO A 1 248 ? 38.570 15.008 0.624 1.00 95.44 248 PRO A C 1
ATOM 1909 O O . PRO A 1 248 ? 39.386 14.734 -0.259 1.00 95.44 248 PRO A O 1
ATOM 1912 N N . ASP A 1 249 ? 38.813 15.898 1.585 1.00 94.88 249 ASP A N 1
ATOM 1913 C CA . ASP A 1 249 ? 40.125 16.510 1.786 1.00 94.88 249 ASP A CA 1
ATOM 1914 C C . ASP A 1 249 ? 41.085 15.575 2.551 1.00 94.88 249 ASP A C 1
ATOM 1916 O O . ASP A 1 249 ? 40.739 14.464 2.968 1.00 94.88 249 ASP A O 1
ATOM 1920 N N . GLU A 1 250 ? 42.316 16.033 2.771 1.00 94.19 250 GLU A N 1
ATOM 1921 C CA . GLU A 1 250 ? 43.367 15.249 3.429 1.00 94.19 250 GLU A CA 1
ATOM 1922 C C . GLU A 1 250 ? 43.014 14.817 4.864 1.00 94.19 250 GLU A C 1
ATOM 1924 O O . GLU A 1 250 ? 43.576 13.843 5.374 1.00 94.19 250 GLU A O 1
ATOM 1929 N N . LYS A 1 251 ? 42.058 15.480 5.532 1.00 93.56 251 LYS A N 1
ATOM 1930 C CA . LYS A 1 251 ? 41.650 15.130 6.903 1.00 93.56 251 LYS A CA 1
ATOM 1931 C C . LYS A 1 251 ? 40.836 13.839 6.959 1.00 93.56 251 LYS A C 1
ATOM 1933 O O . LYS A 1 251 ? 40.698 13.262 8.044 1.00 93.56 251 LYS A O 1
ATOM 1938 N N . PHE A 1 252 ? 40.348 13.358 5.816 1.00 94.31 252 PHE A N 1
ATOM 1939 C CA . PHE A 1 252 ? 39.702 12.054 5.665 1.00 94.31 252 PHE A CA 1
ATOM 1940 C C . PHE A 1 252 ? 40.686 10.911 5.356 1.00 94.31 252 PHE A C 1
ATOM 1942 O O . PHE A 1 252 ? 40.259 9.761 5.241 1.00 94.31 252 PHE A O 1
ATOM 1949 N N . ASN A 1 253 ? 41.997 11.172 5.250 1.00 91.31 253 ASN A N 1
ATOM 1950 C CA . ASN A 1 253 ? 42.984 10.142 4.914 1.00 91.31 253 ASN A CA 1
ATOM 1951 C C . ASN A 1 253 ? 42.933 8.942 5.876 1.00 91.31 253 ASN A C 1
ATOM 1953 O O . ASN A 1 253 ? 43.106 9.077 7.088 1.00 91.31 253 ASN A O 1
ATOM 1957 N N . GLY A 1 254 ? 42.696 7.750 5.316 1.00 87.88 254 GLY A N 1
ATOM 1958 C CA . GLY A 1 254 ? 42.588 6.493 6.067 1.00 87.88 254 GLY A CA 1
ATOM 1959 C C . GLY A 1 254 ? 41.313 6.350 6.908 1.00 87.88 254 GLY A C 1
ATOM 1960 O O . GLY A 1 254 ? 41.238 5.454 7.751 1.00 87.88 254 GLY A O 1
ATOM 1961 N N . LYS A 1 255 ? 40.316 7.221 6.714 1.00 92.75 255 LYS A N 1
ATOM 1962 C CA . LYS A 1 255 ? 39.053 7.214 7.459 1.00 92.75 255 LYS A CA 1
ATOM 1963 C C . LYS A 1 255 ? 37.879 6.831 6.561 1.00 92.75 255 LYS A C 1
ATOM 1965 O O . LYS A 1 255 ? 37.957 6.888 5.337 1.00 92.75 255 LYS A O 1
ATOM 1970 N N . LYS A 1 256 ? 36.782 6.430 7.203 1.00 95.56 256 LYS A N 1
ATOM 1971 C CA . LYS A 1 256 ? 35.489 6.262 6.538 1.00 95.56 256 LYS A CA 1
ATOM 1972 C C . LYS A 1 256 ? 34.900 7.628 6.208 1.00 95.56 256 LYS A C 1
ATOM 1974 O O . LYS A 1 256 ? 35.218 8.618 6.863 1.00 95.56 256 LYS A O 1
ATOM 1979 N N . VAL A 1 257 ? 34.037 7.654 5.205 1.00 97.56 257 VAL A N 1
ATOM 1980 C CA . VAL A 1 257 ? 33.368 8.862 4.732 1.00 97.56 257 VAL A CA 1
ATOM 1981 C C . VAL A 1 257 ? 31.878 8.668 4.936 1.00 97.56 257 VAL A C 1
ATOM 1983 O O . VAL A 1 257 ? 31.326 7.682 4.454 1.00 97.56 257 VAL A O 1
ATOM 1986 N N . TYR A 1 258 ? 31.237 9.593 5.638 1.00 98.38 258 TYR A N 1
ATOM 1987 C CA . TYR A 1 258 ? 29.798 9.580 5.866 1.00 98.38 258 TYR A CA 1
ATOM 1988 C C . TYR A 1 258 ? 29.155 10.828 5.277 1.00 98.38 258 TYR A C 1
ATOM 1990 O O . TYR A 1 258 ? 29.762 11.901 5.272 1.00 98.38 258 TYR A O 1
ATOM 1998 N N . VAL A 1 259 ? 27.911 10.685 4.828 1.00 98.19 259 VAL A N 1
ATOM 1999 C CA . VAL A 1 259 ? 27.023 11.796 4.494 1.00 98.19 259 VAL A CA 1
ATOM 2000 C C . VAL A 1 259 ? 25.891 11.851 5.514 1.00 98.19 259 VAL A C 1
ATOM 2002 O O . VAL A 1 259 ? 25.137 10.896 5.695 1.00 98.19 259 VAL A O 1
ATOM 2005 N N . HIS A 1 260 ? 25.766 12.987 6.185 1.00 97.50 260 HIS A N 1
ATOM 2006 C CA . HIS A 1 260 ? 24.667 13.298 7.085 1.00 97.50 260 HIS A CA 1
ATOM 2007 C C . HIS A 1 260 ? 23.785 14.334 6.400 1.00 97.50 260 HIS A C 1
ATOM 2009 O O . HIS A 1 260 ? 24.227 15.440 6.096 1.00 97.50 260 HIS A O 1
ATOM 2015 N N . TYR A 1 261 ? 22.551 13.949 6.107 1.00 96.44 261 TYR A N 1
ATOM 2016 C CA . TYR A 1 261 ? 21.630 14.753 5.317 1.00 96.44 261 TYR A CA 1
ATOM 2017 C C . TYR A 1 261 ? 20.253 14.858 5.968 1.00 96.44 261 TYR A C 1
ATOM 2019 O O . TYR A 1 261 ? 19.874 14.012 6.791 1.00 96.44 261 TYR A O 1
ATOM 2027 N N . GLY A 1 262 ? 19.520 15.902 5.580 1.00 93.75 262 GLY A N 1
ATOM 2028 C CA . GLY A 1 262 ? 18.164 16.193 6.018 1.00 93.75 262 GLY A CA 1
ATOM 2029 C C . GLY A 1 262 ? 17.240 16.517 4.853 1.00 93.75 262 GLY A C 1
ATOM 2030 O O . GLY A 1 262 ? 17.528 17.398 4.046 1.00 93.75 262 GLY A O 1
ATOM 2031 N N . ILE A 1 263 ? 16.114 15.805 4.780 1.00 86.44 263 ILE A N 1
ATOM 2032 C CA . ILE A 1 263 ? 15.074 15.978 3.760 1.00 86.44 263 ILE A CA 1
ATOM 2033 C C . ILE A 1 263 ? 13.837 16.556 4.454 1.00 86.44 263 ILE A C 1
ATOM 2035 O O . ILE A 1 263 ? 13.166 15.878 5.237 1.00 86.44 263 ILE A O 1
ATOM 2039 N N . GLY A 1 264 ? 13.522 17.823 4.181 1.00 76.81 264 GLY A N 1
ATOM 2040 C CA . GLY A 1 264 ? 12.504 18.552 4.942 1.00 76.81 264 GLY A CA 1
ATOM 2041 C C . GLY A 1 264 ? 12.935 18.768 6.399 1.00 76.81 264 GLY A C 1
ATOM 2042 O O . GLY A 1 264 ? 14.012 19.295 6.650 1.00 76.81 264 GLY A O 1
ATOM 2043 N N . SER A 1 265 ? 12.100 18.379 7.368 1.00 72.75 265 SER A N 1
ATOM 2044 C CA . SER A 1 265 ? 12.402 18.508 8.807 1.00 72.75 265 SER A CA 1
ATOM 2045 C C . SER A 1 265 ? 13.099 17.286 9.419 1.00 72.75 265 SER A C 1
ATOM 2047 O O . SER A 1 265 ? 13.439 17.307 10.602 1.00 72.75 265 SER A O 1
ATOM 2049 N N . SER A 1 266 ? 13.302 16.215 8.648 1.00 82.94 266 SER A N 1
ATOM 2050 C CA . SER A 1 266 ? 13.884 14.961 9.129 1.00 82.94 266 SER A CA 1
ATOM 2051 C C . SER A 1 266 ? 15.345 14.843 8.715 1.00 82.94 266 SER A C 1
ATOM 2053 O O . SER A 1 266 ? 15.658 14.934 7.531 1.00 82.94 266 SER A O 1
ATOM 2055 N N . TRP A 1 267 ? 16.219 14.590 9.689 1.00 92.19 267 TRP A N 1
ATOM 2056 C CA . TRP A 1 267 ? 17.653 14.374 9.498 1.00 92.19 267 TRP A CA 1
ATOM 2057 C C . TRP A 1 267 ? 18.043 12.933 9.818 1.00 92.19 267 TRP A C 1
ATOM 2059 O O . TRP A 1 267 ? 17.462 12.304 10.703 1.00 92.19 267 TRP A O 1
ATOM 2069 N N . THR A 1 268 ? 19.052 12.426 9.111 1.00 95.00 268 THR A N 1
ATOM 2070 C CA . THR A 1 268 ? 19.738 11.173 9.477 1.00 95.00 268 THR A CA 1
ATOM 2071 C C . THR A 1 268 ? 20.346 11.274 10.880 1.00 95.00 268 THR A C 1
ATOM 2073 O O . THR A 1 268 ? 20.682 12.359 11.335 1.00 95.00 268 THR A O 1
ATOM 2076 N N . GLN A 1 269 ? 20.522 10.168 11.601 1.00 94.69 269 GLN A N 1
ATOM 2077 C CA . GLN A 1 269 ? 21.248 10.203 12.876 1.00 94.69 269 GLN A CA 1
ATOM 2078 C C . GLN A 1 269 ? 22.757 10.304 12.613 1.00 94.69 269 GLN A C 1
ATOM 2080 O O . GLN A 1 269 ? 23.276 9.536 11.811 1.00 94.69 269 GLN A O 1
ATOM 2085 N N . ALA A 1 270 ? 23.474 11.207 13.293 1.00 93.50 270 ALA A N 1
ATOM 2086 C CA . ALA A 1 270 ? 24.931 11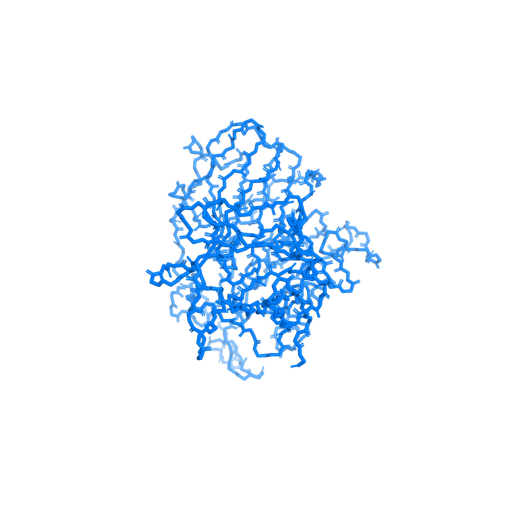.319 13.158 1.00 93.50 270 ALA A CA 1
ATOM 2087 C C . ALA A 1 270 ? 25.635 9.979 13.497 1.00 93.50 270 ALA A C 1
ATOM 2089 O O . ALA A 1 270 ? 25.266 9.346 14.491 1.00 93.50 270 ALA A O 1
ATOM 2090 N N . PRO A 1 271 ? 26.644 9.543 12.714 1.00 94.94 271 PRO A N 1
ATOM 2091 C CA . PRO A 1 271 ? 27.352 10.286 11.659 1.00 94.94 271 PRO A CA 1
ATOM 2092 C C . PRO A 1 271 ? 26.661 10.308 10.282 1.00 94.94 271 PRO A C 1
ATOM 2094 O O . PRO A 1 271 ? 27.217 10.847 9.333 1.00 94.94 271 PRO A O 1
ATOM 2097 N N . GLY A 1 272 ? 25.457 9.765 10.150 1.00 96.81 272 GLY A N 1
ATOM 2098 C CA . GLY A 1 272 ? 24.772 9.599 8.873 1.00 96.81 272 GLY A CA 1
ATOM 2099 C C . GLY A 1 272 ? 25.177 8.304 8.177 1.00 96.81 272 GLY A C 1
ATOM 2100 O O . GLY A 1 272 ? 25.630 7.348 8.810 1.00 96.81 272 GLY A O 1
ATOM 2101 N N . ASP A 1 273 ? 25.015 8.281 6.861 1.00 96.50 273 ASP A N 1
ATOM 2102 C CA . ASP A 1 273 ? 25.195 7.088 6.044 1.00 96.50 273 ASP A CA 1
ATOM 2103 C C . ASP A 1 273 ? 26.628 6.974 5.518 1.00 96.50 273 ASP A C 1
ATOM 2105 O O . ASP A 1 273 ? 27.169 7.932 4.967 1.00 96.50 273 ASP A O 1
ATOM 2109 N N . GLU A 1 274 ? 27.234 5.787 5.617 1.00 97.38 274 GLU A N 1
ATOM 2110 C CA . GLU A 1 274 ? 28.556 5.528 5.030 1.00 97.38 274 GLU A CA 1
ATOM 2111 C C . GLU A 1 274 ? 28.488 5.610 3.494 1.00 97.38 274 GLU A C 1
ATOM 2113 O O . GLU A 1 274 ? 27.612 5.020 2.851 1.00 97.38 274 GLU A O 1
ATOM 2118 N N . MET A 1 275 ? 29.421 6.356 2.901 1.00 97.56 275 MET A N 1
ATOM 2119 C CA . MET A 1 275 ? 29.549 6.527 1.458 1.00 97.56 275 MET A CA 1
ATOM 2120 C C . MET A 1 275 ? 30.444 5.442 0.854 1.00 97.56 275 MET A C 1
ATOM 2122 O O . MET A 1 275 ? 31.450 5.031 1.433 1.00 97.56 275 MET A O 1
ATOM 2126 N N . GLN A 1 276 ? 30.115 5.012 -0.362 1.00 96.38 276 GLN A N 1
ATOM 2127 C CA . GLN A 1 276 ? 30.871 3.996 -1.093 1.00 96.38 276 GLN A CA 1
ATOM 2128 C C . GLN A 1 276 ? 31.945 4.643 -1.963 1.00 96.38 276 GLN A C 1
ATOM 2130 O O . GLN A 1 276 ? 31.697 5.663 -2.595 1.00 96.38 276 GLN A O 1
ATOM 2135 N N . LYS A 1 277 ? 33.131 4.042 -2.066 1.00 93.50 277 LYS A N 1
ATOM 2136 C CA . LYS A 1 277 ? 34.174 4.537 -2.976 1.00 93.50 277 LYS A CA 1
ATOM 2137 C C . LYS A 1 277 ? 33.707 4.420 -4.437 1.00 93.50 277 LYS A C 1
ATOM 2139 O O . LYS A 1 277 ? 33.226 3.363 -4.838 1.00 93.50 277 LYS A O 1
ATOM 2144 N N . ALA A 1 278 ? 33.845 5.492 -5.216 1.00 87.00 278 ALA A N 1
ATOM 2145 C CA . ALA A 1 278 ? 33.413 5.554 -6.615 1.00 87.00 278 ALA A CA 1
ATOM 2146 C C . ALA A 1 278 ? 34.584 5.322 -7.591 1.00 87.00 278 ALA A C 1
ATOM 2148 O O . ALA A 1 278 ? 34.588 4.335 -8.319 1.00 87.00 278 ALA A O 1
ATOM 2149 N N . CYS A 1 279 ? 35.583 6.209 -7.579 1.00 83.00 279 CYS A N 1
ATOM 2150 C CA . CYS A 1 279 ? 36.819 6.182 -8.383 1.00 83.00 279 CYS A CA 1
ATOM 2151 C C . CYS A 1 279 ? 37.767 7.293 -7.881 1.00 83.00 279 CYS A C 1
ATOM 2153 O O . CYS A 1 279 ? 37.302 8.151 -7.153 1.00 83.00 279 CYS A O 1
ATOM 2155 N N . ASP A 1 280 ? 39.068 7.289 -8.204 1.00 73.56 280 ASP A N 1
ATOM 2156 C CA . ASP A 1 280 ? 40.013 8.427 -8.046 1.00 73.56 280 ASP A CA 1
ATOM 2157 C C . ASP A 1 280 ? 39.790 9.372 -6.840 1.00 73.56 280 ASP A C 1
ATOM 2159 O O . ASP A 1 280 ? 39.645 10.586 -6.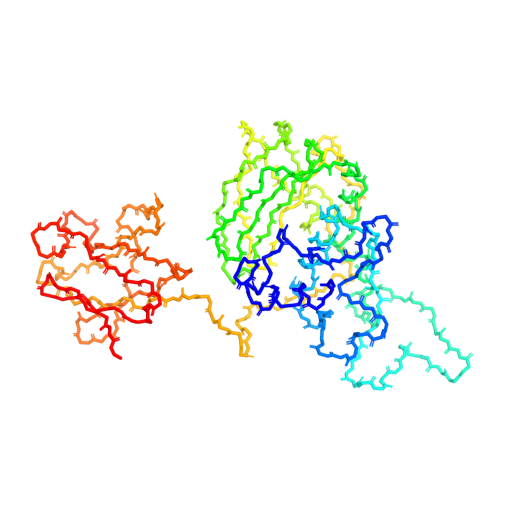982 1.00 73.56 280 ASP A O 1
ATOM 2163 N N . SER A 1 281 ? 39.760 8.804 -5.629 1.00 88.56 281 SER A N 1
ATOM 2164 C CA . SER A 1 281 ? 39.534 9.513 -4.349 1.00 88.56 281 SER A CA 1
ATOM 2165 C C . SER A 1 281 ? 38.133 10.108 -4.133 1.00 88.56 281 SER A C 1
ATOM 2167 O O . SER A 1 281 ? 37.914 10.822 -3.160 1.00 88.56 281 SER A O 1
ATOM 2169 N N . TRP A 1 282 ? 37.167 9.761 -4.972 1.00 95.75 282 TRP A N 1
ATOM 2170 C CA . TRP A 1 282 ? 35.752 10.085 -4.831 1.00 95.75 282 TRP A CA 1
ATOM 2171 C C . TRP A 1 282 ? 34.970 8.998 -4.104 1.00 95.75 282 TRP A C 1
ATOM 2173 O O . TRP A 1 282 ? 35.211 7.795 -4.254 1.00 95.75 282 TRP A O 1
ATOM 2183 N N . TYR A 1 283 ? 33.958 9.449 -3.375 1.00 97.31 283 TYR A N 1
ATOM 2184 C CA . TYR A 1 283 ? 32.958 8.635 -2.706 1.00 97.31 283 TYR A CA 1
ATOM 2185 C C . TYR A 1 283 ? 31.578 9.027 -3.213 1.00 97.31 283 TYR A C 1
ATOM 2187 O O . TYR A 1 283 ? 31.361 10.171 -3.598 1.00 97.31 283 TYR A O 1
ATOM 2195 N N . LYS A 1 284 ? 30.637 8.089 -3.217 1.00 96.56 284 LYS A N 1
ATOM 2196 C CA . LYS A 1 284 ? 29.266 8.313 -3.651 1.00 96.56 284 LYS A CA 1
ATOM 2197 C C . LYS A 1 284 ? 28.251 7.724 -2.686 1.00 96.56 284 LYS A C 1
ATOM 2199 O O . LYS A 1 284 ? 28.502 6.710 -2.030 1.00 96.56 284 LYS A O 1
ATOM 2204 N N . LYS A 1 285 ? 27.073 8.335 -2.662 1.00 96.25 285 LYS A N 1
ATOM 2205 C CA . LYS A 1 285 ? 25.863 7.787 -2.051 1.00 96.25 285 LYS A CA 1
ATOM 2206 C C . LYS A 1 285 ? 24.671 8.188 -2.910 1.00 96.25 285 LYS A C 1
ATOM 2208 O O . LYS A 1 285 ? 24.548 9.348 -3.283 1.00 96.25 285 LYS A O 1
ATOM 2213 N N . THR A 1 286 ? 23.795 7.240 -3.207 1.00 91.44 286 THR A N 1
ATOM 2214 C CA . THR A 1 286 ? 22.503 7.534 -3.832 1.00 91.44 286 THR A CA 1
ATOM 2215 C C . THR A 1 286 ? 21.478 7.740 -2.724 1.00 91.44 286 THR A C 1
ATOM 2217 O O . THR A 1 286 ? 21.303 6.872 -1.868 1.00 91.44 286 THR A O 1
ATOM 2220 N N . ILE A 1 287 ? 20.871 8.924 -2.701 1.00 89.81 287 ILE A N 1
ATOM 2221 C CA . ILE A 1 287 ? 19.911 9.370 -1.693 1.00 89.81 287 ILE A CA 1
ATOM 2222 C C . ILE A 1 287 ? 18.573 9.547 -2.387 1.00 89.81 287 ILE A C 1
ATOM 2224 O O . ILE A 1 287 ? 18.463 10.294 -3.354 1.00 89.81 287 ILE A O 1
ATOM 2228 N N . ARG A 1 288 ? 17.538 8.890 -1.880 1.00 83.25 288 ARG A N 1
ATOM 2229 C CA . ARG A 1 288 ? 16.179 9.109 -2.356 1.00 83.25 288 ARG A CA 1
ATOM 2230 C C . ARG A 1 288 ? 15.648 10.434 -1.822 1.00 83.25 288 ARG A C 1
ATOM 2232 O O . ARG A 1 288 ? 15.561 10.620 -0.611 1.00 83.25 288 ARG A O 1
ATOM 2239 N N . THR A 1 289 ? 15.284 11.341 -2.719 1.00 79.69 289 THR A N 1
ATOM 2240 C CA . THR A 1 289 ? 14.888 12.717 -2.393 1.00 79.69 289 THR A CA 1
ATOM 2241 C C . THR A 1 289 ? 13.385 12.936 -2.457 1.00 79.69 289 THR A C 1
ATOM 2243 O O . THR A 1 289 ? 12.886 13.899 -1.876 1.00 79.69 289 THR A O 1
ATOM 2246 N N . ASN A 1 290 ? 12.644 12.064 -3.151 1.00 72.56 290 ASN A N 1
ATOM 2247 C CA . ASN A 1 290 ? 11.225 12.262 -3.458 1.00 72.56 290 ASN A CA 1
ATOM 2248 C C . ASN A 1 290 ? 10.957 13.643 -4.110 1.00 72.56 290 ASN A C 1
ATOM 2250 O O . ASN A 1 290 ? 9.900 14.231 -3.875 1.00 72.56 290 ASN A O 1
ATOM 2254 N N . ASP A 1 291 ? 11.883 14.164 -4.925 1.00 70.25 291 ASP A N 1
ATOM 2255 C CA . ASP A 1 291 ? 11.876 15.524 -5.511 1.00 70.25 291 ASP A CA 1
ATOM 2256 C C . ASP A 1 291 ? 11.855 16.670 -4.488 1.00 70.25 291 ASP A C 1
ATOM 2258 O O . ASP A 1 291 ? 11.406 17.778 -4.783 1.00 70.25 291 ASP A O 1
ATOM 2262 N N . LYS A 1 292 ? 12.312 16.438 -3.259 1.00 77.94 292 LYS A N 1
ATOM 2263 C CA . LYS A 1 292 ? 12.442 17.510 -2.271 1.00 77.94 292 LYS A CA 1
ATOM 2264 C C . LYS A 1 292 ? 13.838 18.114 -2.339 1.00 77.94 292 LYS A C 1
ATOM 2266 O O . LYS A 1 292 ? 14.823 17.414 -2.557 1.00 77.94 292 LYS A O 1
ATOM 2271 N N . VAL A 1 293 ? 13.910 19.420 -2.091 1.00 87.19 293 VAL A N 1
ATOM 2272 C CA . VAL A 1 293 ? 15.168 20.074 -1.718 1.00 87.19 293 VAL A CA 1
ATOM 2273 C C . VAL A 1 293 ? 15.656 19.434 -0.421 1.00 87.19 293 VAL A C 1
ATOM 2275 O O . VAL A 1 293 ? 14.852 19.169 0.482 1.00 87.19 293 VAL A O 1
ATOM 2278 N N . TYR A 1 294 ? 16.955 19.189 -0.323 1.00 92.50 294 TYR A N 1
ATOM 2279 C CA . TYR A 1 294 ? 17.552 18.623 0.878 1.00 92.50 294 TYR A CA 1
ATOM 2280 C C . TYR A 1 294 ? 18.920 19.237 1.159 1.00 92.50 294 TYR A C 1
ATOM 2282 O O . TYR A 1 294 ? 19.545 19.841 0.286 1.00 92.50 294 TYR A O 1
ATOM 2290 N N . GLU A 1 295 ? 19.357 19.114 2.406 1.00 95.69 295 GLU A N 1
ATOM 2291 C CA . GLU A 1 295 ? 20.653 19.605 2.860 1.00 95.69 295 GLU A CA 1
ATOM 2292 C C . GLU A 1 295 ? 21.552 18.439 3.261 1.00 95.69 295 GLU A C 1
ATOM 2294 O O . GLU A 1 295 ? 21.065 17.415 3.744 1.00 95.69 295 GLU A O 1
ATOM 2299 N N . ALA A 1 296 ? 22.863 18.587 3.074 1.00 97.19 296 ALA A N 1
ATOM 2300 C CA . ALA A 1 296 ? 23.841 17.574 3.453 1.00 97.19 296 ALA A CA 1
ATOM 2301 C C . ALA A 1 296 ? 25.139 18.184 3.993 1.00 97.19 296 ALA A C 1
ATOM 2303 O O . ALA A 1 296 ? 25.516 19.299 3.642 1.00 97.19 296 ALA A O 1
ATOM 2304 N N . VAL A 1 297 ? 25.841 17.416 4.821 1.00 97.31 297 VAL A N 1
ATOM 2305 C CA . VAL A 1 297 ? 27.222 17.642 5.273 1.00 97.31 297 VAL A CA 1
ATOM 2306 C C . VAL A 1 297 ? 27.953 16.302 5.323 1.00 97.31 297 VAL A C 1
ATOM 2308 O O . VAL A 1 297 ? 27.324 15.245 5.427 1.00 97.31 297 VAL A O 1
ATOM 2311 N N . PHE A 1 298 ? 29.282 16.328 5.270 1.00 98.25 298 PHE A N 1
ATOM 2312 C CA . PHE A 1 298 ? 30.094 15.107 5.292 1.00 98.25 298 PHE A CA 1
ATOM 2313 C C . PHE A 1 298 ? 30.931 15.034 6.561 1.00 98.25 298 PHE A C 1
ATOM 2315 O O . PHE A 1 298 ? 31.286 16.062 7.130 1.00 98.25 298 PHE A O 1
ATOM 2322 N N . ASN A 1 299 ? 31.249 13.832 7.034 1.00 97.75 299 ASN A N 1
ATOM 2323 C CA . ASN A 1 299 ? 32.087 13.666 8.222 1.00 97.75 299 ASN A CA 1
ATOM 2324 C C . ASN A 1 299 ? 32.836 12.332 8.231 1.00 97.75 299 ASN A C 1
ATOM 2326 O O . ASN A 1 299 ? 32.523 11.414 7.473 1.00 97.75 299 ASN A O 1
ATOM 2330 N N . ASP A 1 300 ? 33.843 12.239 9.097 1.00 96.44 300 ASP A N 1
ATOM 2331 C CA . ASP A 1 300 ? 34.725 11.072 9.215 1.00 96.44 300 ASP A CA 1
ATOM 2332 C C . ASP A 1 300 ? 34.280 10.047 10.279 1.00 96.44 300 ASP A C 1
ATOM 2334 O O . ASP A 1 300 ? 34.996 9.080 10.566 1.00 96.44 300 ASP A O 1
ATOM 2338 N N . GLY A 1 301 ? 33.123 10.274 10.912 1.00 94.25 301 GLY A N 1
ATOM 2339 C CA . GLY A 1 301 ? 32.616 9.491 12.041 1.00 94.25 301 GLY A CA 1
ATOM 2340 C C . GLY A 1 301 ? 33.439 9.607 13.331 1.00 94.25 301 GLY A C 1
ATOM 2341 O O . GLY A 1 301 ? 33.167 8.886 14.289 1.00 94.25 301 GLY A O 1
ATOM 2342 N N . LYS A 1 302 ? 34.456 10.478 13.373 1.00 89.25 302 LYS A N 1
ATOM 2343 C CA . LYS A 1 302 ? 35.399 10.650 14.494 1.00 89.25 302 LYS A CA 1
ATOM 2344 C C . LYS A 1 302 ? 35.543 12.107 14.953 1.00 89.25 302 LYS A C 1
ATOM 2346 O O . LYS A 1 302 ? 36.399 12.396 15.785 1.00 89.25 302 LYS A O 1
ATOM 2351 N N . GLY A 1 303 ? 34.688 13.001 14.457 1.00 88.25 303 GLY A N 1
ATOM 2352 C CA . GLY A 1 303 ? 34.552 14.381 14.929 1.00 88.25 303 GLY A CA 1
ATOM 2353 C C . GLY A 1 303 ? 34.948 15.455 13.917 1.00 88.25 303 GLY A C 1
ATOM 2354 O O . GLY A 1 303 ? 34.756 16.633 14.212 1.00 88.25 303 GLY A O 1
ATOM 2355 N N . TYR A 1 304 ? 35.458 15.091 12.735 1.00 95.69 304 TYR A N 1
ATOM 2356 C CA . TYR A 1 304 ? 35.683 16.059 11.663 1.00 95.69 304 TYR A CA 1
ATOM 2357 C C . TYR A 1 304 ? 34.446 16.183 10.770 1.00 95.69 304 TYR A C 1
ATOM 2359 O O . TYR A 1 304 ? 33.978 15.180 10.234 1.00 95.69 304 TYR A O 1
ATOM 2367 N N . TRP A 1 305 ? 33.958 17.414 10.594 1.00 96.31 305 TRP A N 1
ATOM 2368 C CA . TRP A 1 305 ? 32.822 17.754 9.739 1.00 96.31 305 TRP A CA 1
ATOM 2369 C C . TRP A 1 305 ? 33.254 18.671 8.597 1.00 96.31 305 TRP A C 1
ATOM 2371 O O . TRP A 1 305 ? 34.051 19.596 8.774 1.00 96.31 305 TRP A O 1
ATOM 2381 N N . TYR A 1 306 ? 32.717 18.390 7.418 1.00 97.25 306 TYR A N 1
ATOM 2382 C CA . TYR A 1 306 ? 33.008 19.060 6.167 1.00 97.25 306 TYR A CA 1
ATOM 2383 C C . TYR A 1 306 ? 31.757 19.779 5.668 1.00 97.25 306 TYR A C 1
ATOM 2385 O O . TYR A 1 306 ? 30.706 19.166 5.453 1.00 97.25 306 TYR A O 1
ATOM 2393 N N . HIS A 1 307 ? 31.908 21.085 5.478 1.00 96.94 307 HIS A N 1
ATOM 2394 C CA . HIS A 1 307 ? 30.834 22.035 5.217 1.00 96.94 307 HIS A CA 1
ATOM 2395 C C . HIS A 1 307 ? 31.047 22.764 3.891 1.00 96.94 307 HIS A C 1
ATOM 2397 O O . HIS A 1 307 ? 32.167 22.826 3.378 1.00 96.94 307 HIS A O 1
ATOM 2403 N N . GLU A 1 308 ? 29.974 23.336 3.357 1.00 95.94 308 GLU A N 1
ATOM 2404 C CA . GLU A 1 308 ? 30.044 24.276 2.245 1.00 95.94 308 GLU A CA 1
ATOM 2405 C C . GLU A 1 308 ? 30.484 25.655 2.759 1.00 95.94 308 GLU A C 1
ATOM 2407 O O . GLU A 1 308 ? 29.895 26.200 3.699 1.00 95.94 308 GLU A O 1
ATOM 2412 N N . GLY A 1 309 ? 31.528 26.224 2.151 1.00 91.44 309 GLY A N 1
ATOM 2413 C CA . GLY A 1 309 ? 32.154 27.465 2.611 1.00 91.44 309 GLY A CA 1
ATOM 2414 C C . GLY A 1 309 ? 32.464 27.458 4.115 1.00 91.44 309 GLY A C 1
ATOM 2415 O O . GLY A 1 309 ? 32.948 26.467 4.665 1.00 91.44 309 GLY A O 1
ATOM 2416 N N . ASP A 1 310 ? 32.136 28.563 4.785 1.00 84.94 310 ASP A N 1
ATOM 2417 C CA . ASP A 1 310 ? 32.360 28.744 6.221 1.00 84.94 310 ASP A CA 1
ATOM 2418 C C . ASP A 1 310 ? 31.179 28.202 7.041 1.00 84.94 310 ASP A C 1
ATOM 2420 O O . ASP A 1 310 ? 30.353 28.959 7.552 1.00 84.94 310 ASP A O 1
ATOM 2424 N N . ASN A 1 311 ? 31.123 26.873 7.186 1.00 89.94 311 ASN A N 1
ATOM 2425 C CA . ASN A 1 311 ? 30.207 26.160 8.090 1.00 89.94 311 ASN A CA 1
ATOM 2426 C C . ASN A 1 311 ? 28.727 26.094 7.647 1.00 89.94 311 ASN A C 1
ATOM 2428 O O . ASN A 1 311 ? 27.835 26.000 8.491 1.00 89.94 311 ASN A O 1
ATOM 2432 N N . ASN A 1 312 ? 28.444 26.112 6.340 1.00 94.19 312 ASN A N 1
ATOM 2433 C CA . ASN A 1 312 ? 27.090 25.880 5.823 1.00 94.19 312 ASN A CA 1
ATOM 2434 C C . ASN A 1 312 ? 26.856 24.410 5.442 1.00 94.19 312 ASN A C 1
ATOM 2436 O O . ASN A 1 312 ? 27.789 23.645 5.190 1.00 94.19 312 ASN A O 1
ATOM 2440 N N . ASN A 1 313 ? 25.585 24.020 5.362 1.00 96.44 313 ASN A N 1
ATOM 2441 C CA . ASN A 1 313 ? 25.195 22.763 4.732 1.00 96.44 313 ASN A CA 1
ATOM 2442 C C . ASN A 1 313 ? 25.213 22.927 3.211 1.00 96.44 313 ASN A C 1
ATOM 2444 O O . ASN A 1 313 ? 24.798 23.970 2.704 1.00 96.44 313 ASN A O 1
ATOM 2448 N N . PHE A 1 314 ? 25.611 21.879 2.492 1.00 96.94 314 PHE A N 1
ATOM 2449 C CA . PHE A 1 314 ? 25.406 21.806 1.050 1.00 96.94 314 PHE A CA 1
ATOM 2450 C C . PHE A 1 314 ? 23.904 21.779 0.778 1.00 96.94 314 PHE A C 1
ATOM 2452 O O . PHE A 1 314 ? 23.195 20.955 1.358 1.00 96.94 314 PHE A O 1
ATOM 2459 N N . LYS A 1 315 ? 23.421 22.666 -0.096 1.00 95.00 315 LYS A N 1
ATOM 2460 C CA . LYS A 1 315 ? 22.006 22.734 -0.489 1.00 95.00 315 LYS A CA 1
ATOM 2461 C C . LYS A 1 315 ? 21.803 22.068 -1.838 1.00 95.00 315 LYS A C 1
ATOM 2463 O O . LYS A 1 315 ? 22.277 22.567 -2.853 1.00 95.00 315 LYS A O 1
ATOM 2468 N N . ILE A 1 316 ? 21.060 20.969 -1.854 1.00 94.12 316 ILE A N 1
ATOM 2469 C CA . ILE A 1 316 ? 20.824 20.184 -3.057 1.00 94.12 316 ILE A CA 1
ATOM 2470 C C . ILE A 1 316 ? 19.405 20.469 -3.572 1.00 94.12 316 ILE A C 1
ATOM 2472 O O . ILE A 1 316 ? 18.430 20.209 -2.855 1.00 94.12 316 ILE A O 1
ATOM 2476 N N . PRO A 1 317 ? 19.258 21.022 -4.793 1.00 87.19 317 PRO A N 1
ATOM 2477 C CA . PRO A 1 317 ? 17.954 21.309 -5.379 1.00 87.19 317 PRO A CA 1
ATOM 2478 C C . PRO A 1 317 ? 17.100 20.053 -5.592 1.00 87.19 317 PRO A C 1
ATOM 2480 O O . PRO A 1 317 ? 17.615 18.947 -5.770 1.00 87.19 317 PRO A O 1
ATOM 2483 N N . ALA A 1 318 ? 15.782 20.242 -5.655 1.00 80.44 318 ALA A N 1
ATOM 2484 C CA . ALA A 1 318 ? 14.875 19.224 -6.180 1.00 80.44 318 ALA A CA 1
ATOM 2485 C C . ALA A 1 318 ? 15.245 18.854 -7.628 1.00 80.44 318 ALA A C 1
ATOM 2487 O O . ALA A 1 318 ? 15.830 19.671 -8.339 1.00 80.44 318 ALA A O 1
ATOM 2488 N N . HIS A 1 319 ? 14.870 17.649 -8.067 1.00 74.06 319 HIS A N 1
ATOM 2489 C CA . HIS A 1 319 ? 15.130 17.148 -9.427 1.00 74.06 319 HIS A CA 1
ATOM 2490 C C . HIS A 1 319 ? 16.622 17.101 -9.811 1.00 74.06 319 HIS A C 1
ATOM 2492 O O . HIS A 1 319 ? 16.982 17.276 -10.972 1.00 74.06 319 HIS A O 1
ATOM 2498 N N . THR A 1 320 ? 17.500 16.897 -8.827 1.00 80.00 320 THR A N 1
ATOM 2499 C CA . THR A 1 320 ? 18.939 16.736 -9.054 1.00 80.00 320 THR A CA 1
ATOM 2500 C C . THR A 1 320 ? 19.270 15.255 -9.225 1.00 80.00 320 THR A C 1
ATOM 2502 O O . THR A 1 320 ? 19.168 14.509 -8.254 1.00 80.00 320 THR A O 1
ATOM 2505 N N . ASP A 1 321 ? 19.728 14.830 -10.403 1.00 81.44 321 ASP A N 1
ATOM 2506 C CA . ASP A 1 321 ? 20.153 13.435 -10.623 1.00 81.44 321 ASP A CA 1
ATOM 2507 C C . ASP A 1 321 ? 21.506 13.144 -9.960 1.00 81.44 321 ASP A C 1
ATOM 2509 O O . ASP A 1 321 ? 21.704 12.124 -9.291 1.00 81.44 321 ASP A O 1
ATOM 2513 N N . SER A 1 322 ? 22.453 14.076 -10.095 1.00 89.50 322 SER A N 1
ATOM 2514 C CA . SER A 1 322 ? 23.769 13.984 -9.470 1.00 89.50 322 SER A CA 1
ATOM 2515 C C . SER A 1 322 ? 24.201 15.312 -8.859 1.00 89.50 322 SER A C 1
ATOM 2517 O O . SER A 1 322 ? 23.901 16.388 -9.374 1.00 89.50 322 SER A O 1
ATOM 2519 N N . TYR A 1 323 ? 24.902 15.245 -7.730 1.00 94.81 323 TYR A N 1
ATOM 2520 C CA . TYR A 1 323 ? 25.455 16.415 -7.048 1.00 94.81 323 TYR A CA 1
ATOM 2521 C C . TYR A 1 323 ? 26.910 16.150 -6.699 1.00 94.81 323 TYR A C 1
ATOM 2523 O O . TYR A 1 323 ? 27.250 15.059 -6.255 1.00 94.81 323 TYR A O 1
ATOM 2531 N N . VAL A 1 324 ? 27.773 17.135 -6.888 1.00 96.06 324 VAL A N 1
ATOM 2532 C CA . VAL A 1 324 ? 29.213 17.028 -6.672 1.00 96.06 324 VAL A CA 1
ATOM 2533 C C . VAL A 1 324 ? 29.608 17.988 -5.560 1.00 96.06 324 VAL A C 1
ATOM 2535 O O . VAL A 1 324 ? 29.273 19.167 -5.620 1.00 96.06 324 VAL A O 1
ATOM 2538 N N . ALA A 1 325 ? 30.329 17.488 -4.559 1.00 96.44 325 ALA A N 1
ATOM 2539 C CA . ALA A 1 325 ? 30.893 18.269 -3.468 1.00 96.44 325 ALA A CA 1
ATOM 2540 C C . ALA A 1 325 ? 32.415 18.072 -3.405 1.00 96.44 325 ALA A C 1
ATOM 2542 O O . ALA A 1 325 ? 32.907 16.951 -3.251 1.00 96.44 325 ALA A O 1
ATOM 2543 N N . GLN A 1 326 ? 33.161 19.166 -3.527 1.00 95.31 326 GLN A N 1
ATOM 2544 C CA . GLN A 1 326 ? 34.618 19.209 -3.367 1.00 95.31 326 GLN A CA 1
ATOM 2545 C C . GLN A 1 326 ? 35.061 20.645 -3.075 1.00 95.31 326 GLN A C 1
ATOM 2547 O O . GLN A 1 326 ? 34.335 21.586 -3.387 1.00 95.31 326 GLN A O 1
ATOM 2552 N N . ASP A 1 327 ? 36.252 20.829 -2.507 1.00 94.25 327 ASP A N 1
ATOM 2553 C CA . ASP A 1 327 ? 36.843 22.156 -2.259 1.00 94.25 327 ASP A CA 1
ATOM 2554 C C . ASP A 1 327 ? 35.885 23.144 -1.555 1.00 94.25 327 ASP A C 1
ATOM 2556 O O . ASP A 1 327 ? 35.847 24.337 -1.862 1.00 94.25 327 ASP A O 1
ATOM 2560 N N . HIS A 1 328 ? 35.079 22.625 -0.624 1.00 94.81 328 HIS A N 1
ATOM 2561 C CA . HIS A 1 328 ? 34.046 23.329 0.139 1.00 94.81 328 HIS A CA 1
ATOM 2562 C C . HIS A 1 328 ? 32.960 23.981 -0.727 1.00 94.81 328 HIS A C 1
ATOM 2564 O O . HIS A 1 328 ? 32.337 24.960 -0.316 1.00 94.81 328 HIS A O 1
ATOM 2570 N N . LYS A 1 329 ? 32.719 23.437 -1.923 1.00 95.06 329 LYS A N 1
ATOM 2571 C CA . LYS A 1 329 ? 31.713 23.906 -2.879 1.00 95.06 329 LYS A CA 1
ATOM 2572 C C . LYS A 1 329 ? 30.875 22.745 -3.390 1.00 95.06 329 LYS A C 1
ATOM 2574 O O . LYS A 1 329 ? 31.395 21.654 -3.633 1.00 95.06 329 LYS A O 1
ATOM 2579 N N . GLY A 1 330 ? 29.581 22.992 -3.548 1.00 93.56 330 GLY A N 1
ATOM 2580 C CA . GLY A 1 330 ? 28.667 22.067 -4.191 1.00 93.56 330 GLY A CA 1
ATOM 2581 C C . GLY A 1 330 ? 28.224 22.535 -5.577 1.00 93.56 330 GLY A C 1
ATOM 2582 O O . GLY A 1 330 ? 28.131 23.731 -5.852 1.00 93.56 330 GLY A O 1
ATOM 2583 N N . SER A 1 331 ? 27.943 21.587 -6.462 1.00 93.50 331 SER A N 1
ATOM 2584 C CA . SER A 1 331 ? 27.353 21.857 -7.774 1.00 93.50 331 SER A CA 1
ATOM 2585 C C . SER A 1 331 ? 26.526 20.673 -8.256 1.00 93.50 331 SER A C 1
ATOM 2587 O O . SER A 1 331 ? 26.903 19.525 -8.036 1.00 93.50 331 SER A O 1
ATOM 2589 N N . VAL A 1 332 ? 25.436 20.944 -8.974 1.00 88.88 332 VAL A N 1
ATOM 2590 C CA . VAL A 1 332 ? 24.698 19.909 -9.714 1.00 88.88 332 VAL A CA 1
ATOM 2591 C C . VAL A 1 332 ? 25.623 19.321 -10.783 1.00 88.88 332 VAL A C 1
ATOM 2593 O O . VAL A 1 332 ? 26.273 20.068 -11.516 1.00 88.88 332 VAL A O 1
ATOM 2596 N N . GLY A 1 333 ? 25.737 17.994 -10.817 1.00 71.75 333 GLY A N 1
ATOM 2597 C CA . GLY A 1 333 ? 26.488 17.284 -11.847 1.00 71.75 333 GLY A CA 1
ATOM 2598 C C . GLY A 1 333 ? 25.716 17.271 -13.166 1.00 71.75 333 GLY A C 1
ATOM 2599 O O . GLY A 1 333 ? 24.485 17.296 -13.164 1.00 71.75 333 GLY A O 1
ATOM 2600 N N . VAL A 1 334 ? 26.457 17.294 -14.277 1.00 49.12 334 VAL A N 1
ATOM 2601 C CA . VAL A 1 334 ? 25.918 17.292 -15.649 1.00 49.12 334 VAL A CA 1
ATOM 2602 C C . VAL A 1 334 ? 25.686 15.871 -16.130 1.00 49.12 334 VAL A C 1
ATOM 2604 O O . VAL A 1 334 ? 26.583 15.031 -15.878 1.00 49.12 334 VAL A O 1
#

Secondary structure (DSSP, 8-state):
-HHHHHHHHTS-TTTSSS-GGGTTTTSPPGGG-EEES--TTTTTSSSS--GGGTHHHHHHHHHHHHSSSSEEE----B--SSTT--STT--SS--PPP--STT-SB--GGGSHHHHHHHHHHHHTTTPPEEEEEE-SSSEEEEEETTTEEEEEE-SSS-EEEEEE--SPSEEEE-TTT-SSSSSEEEEETTEEEEEE-TTEEEEEETT-BTTB--SS-SS-TT----------TTSPPSPEEEEEE---GGGTTS--EEEEEETTEEPPTT-EEPEEEETTEEEEEEE-TT--EEEEEE-SSS-EE-BTTTBPEEEPTT-SEEEEETTEEEE--

Foldseek 3Di:
DLLQLVQCLLAWCQPGVAHVLCSCPPHDAQAPDEDEQDEPVPQLDDRGDHVVNPLSNLVSLLSVLQASGHHYDYDKAFDDDHSPDDHPPDDPVDDDDADAFQPGRTLPRCQWQQNVLSNVLSVQLPPFHWAQWDDPSTQWIKIERQQFKIKIWHSALAKDWDKGFANHDFAKFAQSNQFQWRPHIWTQDPRITTDIAHHSGMGMGGPCDGPVRIHPDGRGGRSHDDDDRDDNDDPYPHQQKEKEKEQDDPVLVPFWKAKWKDAPNDTADPPHHTWDDDDDRMTIDIGRRSQTWMWIWMDRSPPDIQAQDPRHTDIDHGPQHYWYDDPSDIDRDD

Radius of gyration: 23.36 Å; chains: 1; bounding box: 68×56×49 Å